Protein AF-A0A5Y2DUZ1-F1 (afdb_monomer)

Secondary structure (DSSP, 8-state):
----------------------EEEEEEEEEEHHHHHHHHHHHTT-EEEE-TT---EEEEEEEEEEHHHHHHHHHHHTTEEEEEETTEEEEEEHHHHHHHHHHHHHHHHHHHHTSPPEEEEEE-SSS-HHHHHHHHGGGS-TT-EEEEETTTTEEEEEE-HHHHHHHHHHHHHH--PPPP-----------GGGG----PPP--

Nearest PDB structures (foldseek):
  6w6m-assembly1_A  TM=7.107E-01  e=5.556E-11  Vibrio cholerae
  4ar0-assembly1_A  TM=8.121E-01  e=7.977E-08  Neisseria meningitidis
  4av2-assembly1_A  TM=4.418E-01  e=3.212E-10  Neisseria meningitidis MC58
  4ec5-assembly2_A  TM=4.400E-01  e=5.646E-10  Pseudomonas aeruginosa PAO1
  5ngi-assembly1_A  TM=4.319E-01  e=1.009E-08  Pseudomonas aeruginosa

Structure (mmCIF, N/CA/C/O backbone):
data_AF-A0A5Y2DUZ1-F1
#
_entry.id   AF-A0A5Y2DUZ1-F1
#
loop_
_atom_site.group_PDB
_atom_site.id
_atom_site.type_symbol
_atom_site.label_atom_id
_atom_site.label_alt_id
_atom_site.label_comp_id
_atom_site.label_asym_id
_atom_site.label_entity_id
_atom_site.label_seq_id
_atom_site.pdbx_PDB_ins_code
_atom_site.Cartn_x
_atom_site.Cartn_y
_atom_site.Cartn_z
_atom_site.occupancy
_atom_site.B_iso_or_equiv
_atom_site.auth_seq_id
_atom_site.auth_comp_id
_atom_site.auth_asym_id
_atom_site.auth_atom_id
_atom_site.pdbx_PDB_model_num
ATOM 1 N N . MET A 1 1 ? -44.999 23.716 -40.784 1.00 40.59 1 MET A N 1
ATOM 2 C CA . MET A 1 1 ? -45.096 22.290 -40.410 1.00 40.59 1 MET A CA 1
ATOM 3 C C . MET A 1 1 ? -44.258 22.044 -39.161 1.00 40.59 1 MET A C 1
ATOM 5 O O . MET A 1 1 ? -43.092 22.391 -39.166 1.00 40.59 1 MET A O 1
ATOM 9 N N . LYS A 1 2 ? -44.900 21.477 -38.128 1.00 43.31 2 LYS A N 1
ATOM 10 C CA . LYS A 1 2 ? -44.357 20.739 -36.966 1.00 43.31 2 LYS A CA 1
ATOM 11 C C . LYS A 1 2 ? -43.451 21.491 -35.967 1.00 43.31 2 LYS A C 1
ATOM 13 O O . LYS A 1 2 ? -42.232 21.481 -36.049 1.00 43.31 2 LYS A O 1
ATOM 18 N N . ARG A 1 3 ? -44.124 22.040 -34.946 1.00 46.12 3 ARG A N 1
ATOM 19 C CA . ARG A 1 3 ? -43.610 22.430 -33.623 1.00 46.12 3 ARG A CA 1
ATOM 20 C C . ARG A 1 3 ? -43.209 21.155 -32.871 1.00 46.12 3 ARG A C 1
ATOM 22 O O . ARG A 1 3 ? -44.055 20.275 -32.738 1.00 46.12 3 ARG A O 1
ATOM 29 N N . TRP A 1 4 ? -41.971 21.047 -32.400 1.00 41.16 4 TRP A N 1
ATOM 30 C CA . TRP A 1 4 ? -41.555 19.981 -31.483 1.00 41.16 4 TRP A CA 1
ATOM 31 C C . TRP A 1 4 ? -41.125 20.620 -30.165 1.00 41.16 4 TRP A C 1
ATOM 33 O O . TRP A 1 4 ? -40.095 21.277 -30.068 1.00 41.16 4 TRP A O 1
ATOM 43 N N . ILE A 1 5 ? -41.999 20.470 -29.176 1.00 46.75 5 ILE A N 1
ATOM 44 C CA . ILE A 1 5 ? -41.770 20.782 -27.771 1.00 46.75 5 ILE A CA 1
ATOM 45 C C . ILE A 1 5 ? -40.989 19.596 -27.201 1.00 46.75 5 ILE A C 1
ATOM 47 O O . ILE A 1 5 ? -41.533 18.500 -27.093 1.00 46.75 5 ILE A O 1
ATOM 51 N N . ALA A 1 6 ? -39.716 19.797 -26.868 1.00 43.59 6 ALA A N 1
ATOM 52 C CA . ALA A 1 6 ? -38.943 18.841 -26.087 1.00 43.59 6 ALA A CA 1
ATOM 53 C C . ALA A 1 6 ? -39.067 19.228 -24.607 1.00 43.59 6 ALA A C 1
ATOM 55 O O . ALA A 1 6 ? -38.355 20.100 -24.115 1.00 43.59 6 ALA A O 1
ATOM 56 N N . ILE A 1 7 ? -40.023 18.608 -23.911 1.00 45.88 7 ILE A N 1
ATOM 57 C CA . ILE A 1 7 ? -40.088 18.627 -22.448 1.00 45.88 7 ILE A CA 1
ATOM 58 C C . ILE A 1 7 ? -38.937 17.750 -21.958 1.00 45.88 7 ILE A C 1
ATOM 60 O O . ILE A 1 7 ? -39.014 16.524 -21.980 1.00 45.88 7 ILE A O 1
ATOM 64 N N . ILE A 1 8 ? -37.848 18.392 -21.547 1.00 47.44 8 ILE A N 1
ATOM 65 C CA . ILE A 1 8 ? -36.812 17.755 -20.740 1.00 47.44 8 ILE A CA 1
ATOM 66 C C . ILE A 1 8 ? -37.388 17.640 -19.326 1.00 47.44 8 ILE A C 1
ATOM 68 O O . ILE A 1 8 ? -37.332 18.559 -18.513 1.00 47.44 8 ILE A O 1
ATOM 72 N N . LEU A 1 9 ? -38.022 16.497 -19.074 1.00 43.19 9 LEU A N 1
ATOM 73 C CA . LEU A 1 9 ? -38.395 16.040 -17.747 1.00 43.19 9 LEU A CA 1
ATOM 74 C C . LEU A 1 9 ? -37.107 15.518 -17.092 1.00 43.19 9 LEU A C 1
ATOM 76 O O . LEU A 1 9 ? -36.772 14.340 -17.212 1.00 43.19 9 LEU A O 1
ATOM 80 N N . ILE A 1 10 ? -36.324 16.404 -16.469 1.00 51.03 10 ILE A N 1
ATOM 81 C CA . ILE A 1 10 ? -35.233 15.961 -15.594 1.00 51.03 10 ILE A CA 1
ATOM 82 C C . ILE A 1 10 ? -35.893 15.313 -14.385 1.00 51.03 10 ILE A C 1
ATOM 84 O O . ILE A 1 10 ? -36.492 15.973 -13.536 1.00 51.03 10 ILE A O 1
ATOM 88 N N . ALA A 1 11 ? -35.825 13.984 -14.389 1.00 46.50 11 ALA A N 1
ATOM 89 C CA . ALA A 1 11 ? -36.220 13.119 -13.304 1.00 46.50 11 ALA A CA 1
ATOM 90 C C . ALA A 1 11 ? -35.530 13.582 -12.020 1.00 46.50 11 ALA A C 1
ATOM 92 O O . ALA A 1 11 ? -34.304 13.563 -11.896 1.00 46.50 11 ALA A O 1
ATOM 93 N N . LEU A 1 12 ? -36.361 14.011 -11.077 1.00 47.47 12 LEU A N 1
ATOM 94 C CA . LEU A 1 12 ? -36.004 14.241 -9.693 1.00 47.47 12 LEU A CA 1
ATOM 95 C C . LEU A 1 12 ? -35.427 12.925 -9.155 1.00 47.47 12 LEU A C 1
ATOM 97 O O . LEU A 1 12 ? -36.154 11.944 -8.987 1.00 47.47 12 LEU A O 1
ATOM 101 N N . MET A 1 13 ? -34.110 12.881 -8.951 1.00 50.12 13 MET A N 1
ATOM 102 C CA . MET A 1 13 ? -33.470 11.781 -8.237 1.00 50.12 13 MET A CA 1
ATOM 103 C C . MET A 1 13 ? -34.165 11.633 -6.877 1.00 50.12 13 MET A C 1
ATOM 105 O O . MET A 1 13 ? -34.322 12.637 -6.176 1.00 50.12 13 MET A O 1
ATOM 109 N N . PRO A 1 14 ? -34.587 10.423 -6.476 1.00 44.59 14 PRO A N 1
ATOM 110 C CA . PRO A 1 14 ? -35.062 10.217 -5.124 1.00 44.59 14 PRO A CA 1
ATOM 111 C C . PRO A 1 14 ? -33.879 10.493 -4.198 1.00 44.59 14 PRO A C 1
ATOM 113 O O . PRO A 1 14 ? -32.847 9.822 -4.270 1.00 44.59 14 PRO A O 1
ATOM 116 N N . ALA A 1 15 ? -34.019 11.532 -3.372 1.00 44.09 15 ALA A N 1
ATOM 117 C CA . ALA A 1 15 ? -33.119 11.795 -2.267 1.00 44.09 15 ALA A CA 1
ATOM 118 C C . ALA A 1 15 ? -32.914 10.479 -1.517 1.00 44.09 15 ALA A C 1
ATOM 120 O O . ALA A 1 15 ? -33.887 9.819 -1.142 1.00 44.09 15 ALA A O 1
ATOM 121 N N . ALA A 1 16 ? -31.647 10.089 -1.373 1.00 42.09 16 ALA A N 1
ATOM 122 C CA . ALA A 1 16 ? -31.236 8.928 -0.613 1.00 42.09 16 ALA A CA 1
ATOM 123 C C . ALA A 1 16 ? -32.061 8.864 0.673 1.00 42.09 16 ALA A C 1
ATOM 125 O O . ALA A 1 16 ? -32.085 9.817 1.454 1.00 42.09 16 ALA A O 1
ATOM 126 N N . GLN A 1 17 ? -32.775 7.754 0.851 1.00 39.88 17 GLN A N 1
ATOM 127 C CA . GLN A 1 17 ? -33.462 7.434 2.086 1.00 39.88 17 GLN A CA 1
ATOM 128 C C . GLN A 1 17 ? -32.409 7.423 3.197 1.00 39.88 17 GLN A C 1
ATOM 130 O O . GLN A 1 17 ? -31.718 6.432 3.424 1.00 39.88 17 GLN A O 1
ATOM 135 N N . ALA A 1 18 ? -32.269 8.555 3.882 1.00 42.19 18 ALA A N 1
ATOM 136 C CA . ALA A 1 18 ? -31.696 8.608 5.206 1.00 42.19 18 ALA A CA 1
ATOM 137 C C . ALA A 1 18 ? -32.662 7.810 6.084 1.00 42.19 18 ALA A C 1
ATOM 139 O O . ALA A 1 18 ? -33.677 8.329 6.552 1.00 42.19 18 ALA A O 1
ATOM 140 N N . GLY A 1 19 ? -32.404 6.503 6.197 1.00 44.56 19 GLY A N 1
ATOM 141 C CA . GLY A 1 19 ? -33.094 5.633 7.138 1.00 44.56 19 GLY A CA 1
ATOM 142 C C . GLY A 1 19 ? -33.127 6.340 8.485 1.00 44.56 19 GLY A C 1
ATOM 143 O O . GLY A 1 19 ? -32.109 6.901 8.888 1.00 44.56 19 GLY A O 1
ATOM 144 N N . LYS A 1 20 ? -34.318 6.402 9.097 1.00 46.97 20 LYS A N 1
ATOM 145 C CA . LYS A 1 20 ? -34.606 7.124 10.344 1.00 46.97 20 LYS A CA 1
ATOM 146 C C . LYS A 1 20 ? -33.402 7.034 11.276 1.00 46.97 20 LYS A C 1
ATOM 148 O O . LYS A 1 20 ? -33.149 5.975 11.840 1.00 46.97 20 LYS A O 1
ATOM 153 N N . ALA A 1 21 ? -32.641 8.120 11.377 1.00 56.97 21 ALA A N 1
ATOM 154 C CA . ALA A 1 21 ? -31.491 8.161 12.255 1.00 56.97 21 ALA A CA 1
ATOM 155 C C . ALA A 1 21 ? -32.038 8.058 13.675 1.00 56.97 21 ALA A C 1
ATOM 157 O O . ALA A 1 21 ? -32.659 9.004 14.162 1.00 56.97 21 ALA A O 1
ATOM 158 N N . ALA A 1 22 ? -31.893 6.887 14.292 1.00 69.94 22 ALA A N 1
ATOM 159 C CA . ALA A 1 22 ? -32.274 6.697 15.674 1.00 69.94 22 ALA A CA 1
ATOM 160 C C . ALA A 1 22 ? -31.519 7.729 16.502 1.00 69.94 22 ALA A C 1
ATOM 162 O O . ALA A 1 22 ? -30.294 7.847 16.411 1.00 69.94 22 ALA A O 1
ATOM 163 N N . LYS A 1 23 ? -32.272 8.557 17.215 1.00 84.06 23 LYS A N 1
ATOM 164 C CA . LYS A 1 23 ? -31.712 9.628 18.021 1.00 84.06 23 LYS A CA 1
ATOM 165 C C . LYS A 1 23 ? -31.510 9.105 19.430 1.00 84.06 23 LYS A C 1
ATOM 167 O O . LYS A 1 23 ? -32.357 8.388 19.957 1.00 84.06 23 LYS A O 1
ATOM 172 N N . VAL A 1 24 ? -30.371 9.446 20.006 1.00 82.94 24 VAL A N 1
ATOM 173 C CA . VAL A 1 24 ? -29.939 9.001 21.321 1.00 82.94 24 VAL A CA 1
ATOM 174 C C . VAL A 1 24 ? -29.851 10.222 22.219 1.00 82.94 24 VAL A C 1
ATOM 176 O O . VAL A 1 24 ? -29.197 11.214 21.883 1.00 82.94 24 VAL A O 1
ATOM 179 N N . THR A 1 25 ? -30.490 10.118 23.376 1.00 85.88 25 THR A N 1
ATOM 180 C CA . THR A 1 25 ? -30.293 11.032 24.498 1.00 85.88 25 THR A CA 1
ATOM 181 C C . THR A 1 25 ? -29.753 10.192 25.644 1.00 85.88 25 THR A C 1
ATOM 183 O O . THR A 1 25 ? -30.421 9.262 26.090 1.00 85.88 25 THR A O 1
ATOM 186 N N . LEU A 1 26 ? -28.523 10.473 26.067 1.00 84.00 26 LEU A N 1
ATOM 187 C CA . LEU A 1 26 ? -27.812 9.687 27.073 1.00 84.00 26 LEU A CA 1
ATOM 188 C C . LEU A 1 26 ? -26.975 10.616 27.947 1.00 84.00 26 LEU A C 1
ATOM 190 O O . LEU A 1 26 ? -26.217 11.437 27.434 1.00 84.00 26 LEU A O 1
ATOM 194 N N . VAL A 1 27 ? -27.102 10.452 29.260 1.00 87.25 27 VAL A N 1
ATOM 195 C CA . VAL A 1 27 ? -26.303 11.160 30.262 1.00 87.25 27 VAL A CA 1
ATOM 196 C C . VAL A 1 27 ? -25.625 10.107 31.118 1.00 87.25 27 VAL A C 1
ATOM 198 O O . VAL A 1 27 ? -26.309 9.290 31.733 1.00 87.25 27 VAL A O 1
ATOM 201 N N . VAL A 1 28 ? -24.296 10.096 31.119 1.00 85.56 28 VAL A N 1
ATOM 202 C CA . VAL A 1 28 ? -23.503 9.249 32.011 1.00 85.56 28 VAL A CA 1
ATOM 203 C C . VAL A 1 28 ? -22.350 10.051 32.594 1.00 85.56 28 VAL A C 1
ATOM 205 O O . VAL A 1 28 ? -21.717 10.833 31.887 1.00 85.56 28 VAL A O 1
ATOM 208 N N . ASP A 1 29 ? -22.066 9.814 33.870 1.00 87.94 29 ASP A N 1
ATOM 209 C CA . ASP A 1 29 ? -20.980 10.446 34.611 1.00 87.94 29 ASP A CA 1
ATOM 210 C C . ASP A 1 29 ? -20.057 9.355 35.166 1.00 87.94 29 ASP A C 1
ATOM 212 O O . ASP A 1 29 ? -20.504 8.492 35.918 1.00 87.94 29 ASP A O 1
ATOM 216 N N . ASP A 1 30 ? -18.782 9.386 34.769 1.00 86.81 30 ASP A N 1
ATOM 217 C CA . ASP A 1 30 ? -17.716 8.472 35.210 1.00 86.81 30 ASP A CA 1
ATOM 218 C C . ASP A 1 30 ? -18.033 6.973 35.025 1.00 86.81 30 ASP A C 1
ATOM 220 O O . ASP A 1 30 ? -17.738 6.123 35.864 1.00 86.81 30 ASP A O 1
ATOM 224 N N . VAL A 1 31 ? -18.647 6.626 33.890 1.00 89.31 31 VAL A N 1
ATOM 225 C CA . VAL A 1 31 ? -19.026 5.241 33.570 1.00 89.31 31 VAL A CA 1
ATOM 226 C C . VAL A 1 31 ? -17.942 4.580 32.711 1.00 89.31 31 VAL A C 1
ATOM 228 O O . VAL A 1 31 ? -17.403 5.228 31.807 1.00 89.31 31 VAL A O 1
ATOM 231 N N . PRO A 1 32 ? -17.615 3.287 32.921 1.00 90.62 32 PRO A N 1
ATOM 232 C CA . PRO A 1 32 ? -16.708 2.560 32.040 1.00 90.62 32 PRO A CA 1
ATOM 233 C C . PRO A 1 32 ? -17.161 2.630 30.580 1.00 90.62 32 PRO A C 1
ATOM 235 O O . PRO A 1 32 ? -18.304 2.300 30.254 1.00 90.62 32 PRO A O 1
ATOM 238 N N . VAL A 1 33 ? -16.248 2.997 29.677 1.00 89.94 33 VAL A N 1
ATOM 239 C CA . VAL A 1 33 ? -16.562 3.166 28.245 1.00 89.94 33 VAL A CA 1
ATOM 240 C C . VAL A 1 33 ? -17.162 1.899 27.625 1.00 89.94 33 VAL A C 1
ATOM 242 O O . VAL A 1 33 ? -18.037 1.975 26.766 1.00 89.94 33 VAL A O 1
ATOM 245 N N . VAL A 1 34 ? -16.752 0.726 28.111 1.00 90.12 34 VAL A N 1
ATOM 246 C CA . VAL A 1 34 ? -17.275 -0.581 27.692 1.00 90.12 34 VAL A CA 1
ATOM 247 C C . VAL A 1 34 ? -18.788 -0.665 27.894 1.00 90.12 34 VAL A C 1
ATOM 249 O O . VAL A 1 34 ? -19.504 -1.091 26.992 1.00 90.12 34 VAL A O 1
ATOM 252 N N . GLN A 1 35 ? -19.278 -0.212 29.048 1.00 89.50 35 GLN A N 1
ATOM 253 C CA . GLN A 1 35 ? -20.695 -0.258 29.390 1.00 89.50 35 GLN A CA 1
ATOM 254 C C . GLN A 1 35 ? -21.498 0.737 28.549 1.00 89.50 35 GLN A C 1
ATOM 256 O O . GLN A 1 35 ? -22.560 0.396 28.042 1.00 89.50 35 GLN A O 1
ATOM 261 N N . VAL A 1 36 ? -20.961 1.939 28.320 1.00 89.00 36 VAL A N 1
ATOM 262 C CA . VAL A 1 36 ? -21.579 2.931 27.424 1.00 89.00 36 VAL A CA 1
ATOM 263 C C . VAL A 1 36 ? -21.745 2.364 26.012 1.00 89.00 36 VAL A C 1
ATOM 265 O O . VAL A 1 36 ? -22.816 2.478 25.415 1.00 89.00 36 VAL A O 1
ATOM 268 N N . LEU A 1 37 ? -20.699 1.730 25.476 1.00 89.12 37 LEU A N 1
ATOM 269 C CA . LEU A 1 37 ? -20.726 1.136 24.140 1.00 89.12 37 LEU A CA 1
ATOM 270 C C . LEU A 1 37 ? -21.715 -0.034 24.049 1.00 89.12 37 LEU A C 1
ATOM 272 O O . LEU A 1 37 ? -22.415 -0.146 23.045 1.00 89.12 37 LEU A O 1
ATOM 276 N N . GLN A 1 38 ? -21.807 -0.864 25.091 1.00 88.25 38 GLN A N 1
ATOM 277 C CA . GLN A 1 38 ? -22.799 -1.941 25.182 1.00 88.25 38 GLN A CA 1
ATOM 278 C C . GLN A 1 38 ? -24.227 -1.389 25.154 1.00 88.25 38 GLN A C 1
ATOM 280 O O . GLN A 1 38 ? -25.011 -1.814 24.311 1.00 88.25 38 GLN A O 1
ATOM 285 N N . THR A 1 39 ? -24.536 -0.377 25.971 1.00 88.88 39 THR A N 1
ATOM 286 C CA . THR A 1 39 ? -25.859 0.272 25.980 1.00 88.88 39 THR A CA 1
ATOM 287 C C . THR A 1 39 ? -26.218 0.849 24.608 1.00 88.88 39 THR A C 1
ATOM 289 O O . THR A 1 39 ? -27.344 0.698 24.134 1.00 88.88 39 THR A O 1
ATOM 292 N N . LEU A 1 40 ? -25.256 1.483 23.926 1.00 87.06 40 LEU A N 1
ATOM 293 C CA . LEU A 1 40 ? -25.463 1.997 22.570 1.00 87.06 40 LEU A CA 1
ATOM 294 C C . LEU A 1 40 ? -25.700 0.871 21.554 1.00 87.06 40 LEU A C 1
ATOM 296 O O . LEU A 1 40 ? -26.537 1.025 20.665 1.00 87.06 40 LEU A O 1
ATOM 300 N N . ALA A 1 41 ? -24.988 -0.250 21.661 1.00 89.12 41 ALA A N 1
ATOM 301 C CA . ALA A 1 41 ? -25.164 -1.395 20.772 1.00 89.12 41 ALA A CA 1
ATOM 302 C C . ALA A 1 41 ? -26.510 -2.105 20.990 1.00 89.12 41 ALA A C 1
ATOM 304 O O . ALA A 1 41 ? -27.164 -2.485 20.017 1.00 89.12 41 ALA A O 1
ATOM 305 N N . GLU A 1 42 ? -26.955 -2.225 22.244 1.00 87.62 42 GLU A N 1
ATOM 306 C CA . GLU A 1 42 ? -28.253 -2.799 22.610 1.00 87.62 42 GLU A CA 1
ATOM 307 C C . GLU A 1 42 ? -29.421 -1.990 22.040 1.00 87.62 42 GLU A C 1
ATOM 309 O O . GLU A 1 42 ? -30.379 -2.577 21.532 1.00 87.62 42 GLU A O 1
ATOM 314 N N . GLN A 1 43 ? -29.318 -0.656 22.049 1.00 86.25 43 GLN A N 1
ATOM 315 C CA . GLN A 1 43 ? -30.370 0.223 21.535 1.00 86.25 43 GLN A CA 1
ATOM 316 C C . GLN A 1 43 ? -30.691 -0.044 20.052 1.00 86.25 43 GLN A C 1
ATOM 318 O O . GLN A 1 43 ? -31.860 -0.087 19.673 1.00 86.25 43 GLN A O 1
ATOM 323 N N . GLU A 1 44 ? -29.666 -0.279 19.226 1.00 84.81 44 GLU A N 1
ATOM 324 C CA . GLU A 1 44 ? -29.810 -0.556 17.787 1.00 84.81 44 GLU A CA 1
ATOM 325 C C . GLU A 1 44 ? -29.723 -2.053 17.436 1.00 84.81 44 GLU A C 1
ATOM 327 O O . GLU A 1 44 ? -29.663 -2.408 16.258 1.00 84.81 4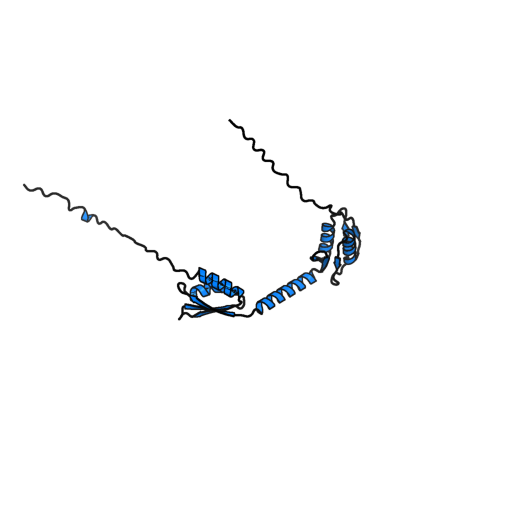4 GLU A O 1
ATOM 332 N N . ARG A 1 45 ? -29.710 -2.945 18.441 1.00 85.88 45 ARG A N 1
ATOM 333 C CA . ARG A 1 45 ? -29.539 -4.405 18.283 1.00 85.88 45 ARG A CA 1
ATOM 334 C C . ARG A 1 45 ? -28.346 -4.793 17.399 1.00 85.88 45 ARG A C 1
ATOM 336 O O . ARG A 1 45 ? -28.449 -5.696 16.566 1.00 85.88 45 ARG A O 1
ATOM 343 N N . GLN A 1 46 ? -27.214 -4.118 17.569 1.00 86.62 46 GLN A N 1
ATOM 344 C CA . GLN A 1 46 ? -25.986 -4.448 16.848 1.00 86.62 46 GLN A CA 1
ATOM 345 C C . GLN A 1 46 ? -25.090 -5.375 17.665 1.00 86.62 46 GLN A C 1
ATOM 347 O O . GLN A 1 46 ? -24.991 -5.249 18.883 1.00 86.62 46 GLN A O 1
ATOM 352 N N . ASN A 1 47 ? -24.400 -6.295 16.986 1.00 88.81 47 ASN A N 1
ATOM 353 C CA . ASN A 1 47 ? -23.412 -7.141 17.646 1.00 88.81 47 ASN A CA 1
ATOM 354 C C . ASN A 1 47 ? -22.143 -6.325 17.884 1.00 88.81 47 ASN A C 1
ATOM 356 O O . ASN A 1 47 ? -21.543 -5.825 16.932 1.00 88.81 47 ASN A O 1
ATOM 360 N N . LEU A 1 48 ? -21.727 -6.220 19.143 1.00 90.38 48 LEU A N 1
ATOM 361 C CA . LEU A 1 48 ? -20.534 -5.492 19.553 1.00 90.38 48 LEU A CA 1
ATOM 362 C C . LEU A 1 48 ? -19.573 -6.435 20.275 1.00 90.38 48 LEU A C 1
ATOM 364 O O . LEU A 1 48 ? -19.948 -7.101 21.238 1.00 90.38 48 LEU A O 1
ATOM 368 N N . VAL A 1 49 ? -18.320 -6.448 19.840 1.00 90.19 49 VAL A N 1
ATOM 369 C CA . VAL A 1 49 ? -17.217 -7.140 20.501 1.00 90.19 49 VAL A CA 1
ATOM 370 C C . VAL A 1 49 ? -16.240 -6.086 20.998 1.00 90.19 49 VAL A C 1
ATOM 372 O O . VAL A 1 49 ? -15.591 -5.392 20.214 1.00 90.19 49 VAL A O 1
ATOM 375 N N . VAL A 1 50 ? -16.140 -5.962 22.318 1.00 89.00 50 VAL A N 1
ATOM 376 C CA . VAL A 1 50 ? -15.178 -5.068 22.963 1.00 89.00 50 VAL A CA 1
ATOM 377 C C . VAL A 1 50 ? -13.942 -5.875 23.334 1.00 89.00 50 VAL A C 1
ATOM 379 O O . VAL A 1 50 ? -14.042 -6.899 24.008 1.00 89.00 50 VAL A O 1
ATOM 382 N N . SER A 1 51 ? -12.778 -5.428 22.870 1.00 85.88 51 SER A N 1
ATOM 383 C CA . SER A 1 51 ? -11.510 -6.083 23.195 1.00 85.88 51 SER A CA 1
ATOM 384 C C . SER A 1 51 ? -11.075 -5.768 24.629 1.00 85.88 51 SER A C 1
ATOM 386 O O . SER A 1 51 ? -11.354 -4.671 25.115 1.00 85.88 51 SER A O 1
ATOM 388 N N . PRO A 1 52 ? -10.347 -6.678 25.304 1.00 83.94 52 PRO A N 1
ATOM 389 C CA . PRO A 1 52 ? -9.900 -6.473 26.687 1.00 83.94 52 PRO A CA 1
ATOM 390 C C . PRO A 1 52 ? -8.935 -5.286 26.846 1.00 83.94 52 PRO A C 1
ATOM 392 O O . PRO A 1 52 ? -8.770 -4.773 27.947 1.00 83.94 52 PRO A O 1
ATOM 395 N N . ASP A 1 53 ? -8.331 -4.820 25.748 1.00 82.06 53 ASP A N 1
ATOM 396 C CA . ASP A 1 53 ? -7.439 -3.655 25.711 1.00 82.06 53 ASP A CA 1
ATOM 397 C C . ASP A 1 53 ? -8.172 -2.309 25.875 1.00 82.06 53 ASP A C 1
ATOM 399 O O . ASP A 1 53 ? -7.534 -1.257 25.939 1.00 82.06 53 ASP A O 1
ATOM 403 N N . VAL A 1 54 ? -9.508 -2.316 25.874 1.00 84.50 54 VAL A N 1
ATOM 404 C CA . VAL A 1 54 ? -10.341 -1.119 26.013 1.00 84.50 54 VAL A CA 1
ATOM 405 C C . VAL A 1 54 ? -10.588 -0.852 27.497 1.00 84.50 54 VAL A C 1
ATOM 407 O O . VAL A 1 54 ? -11.433 -1.488 28.124 1.00 84.50 54 VAL A O 1
ATOM 410 N N . SER A 1 55 ? -9.860 0.113 28.057 1.00 78.94 55 SER A N 1
ATOM 411 C CA . SER A 1 55 ? -10.013 0.563 29.442 1.00 78.94 55 SER A CA 1
ATOM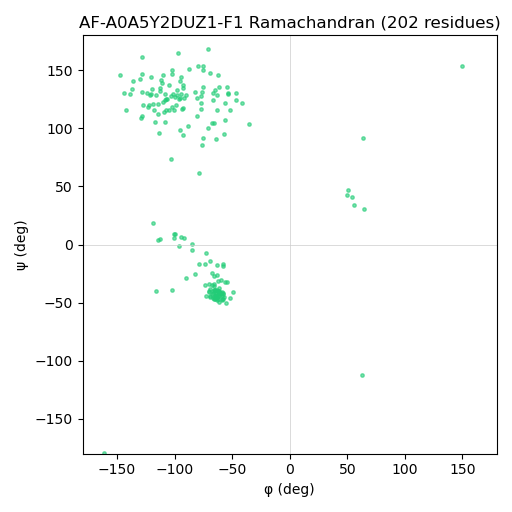 412 C C . SER A 1 55 ? -10.134 2.087 29.518 1.00 78.94 55 SER A C 1
ATOM 414 O O . SER A 1 55 ? -9.515 2.816 28.746 1.00 78.94 55 SER A O 1
ATOM 416 N N . GLY A 1 56 ? -10.980 2.570 30.431 1.00 83.19 56 GLY A N 1
ATOM 417 C CA . GLY A 1 56 ? -11.224 3.997 30.644 1.00 83.19 56 GLY A CA 1
ATOM 418 C C . GLY A 1 56 ? -12.640 4.282 31.138 1.00 83.19 56 GLY A C 1
ATOM 419 O O . GLY A 1 56 ? -13.568 3.511 30.873 1.00 83.19 56 GLY A O 1
ATOM 420 N N . THR A 1 57 ? -12.799 5.394 31.850 1.00 89.50 57 THR A N 1
ATOM 421 C CA . THR A 1 57 ? -14.105 5.960 32.194 1.00 89.50 57 THR A CA 1
ATOM 422 C C . THR A 1 57 ? -14.406 7.144 31.282 1.00 89.50 57 THR A C 1
ATOM 424 O O . THR A 1 57 ? -13.500 7.797 30.759 1.00 89.50 57 THR A O 1
ATOM 427 N N . LEU A 1 58 ? -15.689 7.376 31.019 1.00 85.62 58 LEU A N 1
ATOM 428 C CA . LEU A 1 58 ? -16.153 8.458 30.167 1.00 85.62 58 LEU A CA 1
ATOM 429 C C . LEU A 1 58 ? -17.388 9.104 30.793 1.00 85.62 58 LEU A C 1
ATOM 431 O O . LEU A 1 58 ? -18.361 8.422 31.115 1.00 85.62 58 LEU A O 1
ATOM 435 N N . SER A 1 59 ? -17.352 10.430 30.897 1.00 86.81 59 SER A N 1
ATOM 436 C CA . SER A 1 59 ? -18.522 11.253 31.199 1.00 86.81 59 SER A CA 1
ATOM 437 C C . SER A 1 59 ? -19.000 11.915 29.914 1.00 86.81 59 SER A C 1
ATOM 439 O O . SER A 1 59 ? -18.209 12.532 29.197 1.00 86.81 59 SER A O 1
ATOM 441 N N . LEU A 1 60 ? -20.282 11.775 29.595 1.00 85.69 60 LEU A N 1
ATOM 442 C CA . LEU A 1 60 ? -20.873 12.333 28.383 1.00 85.69 60 LEU A CA 1
ATOM 443 C C . LEU A 1 60 ? -22.330 12.728 28.610 1.00 85.69 60 LEU A C 1
ATOM 445 O O . LEU A 1 60 ? -23.092 12.062 29.307 1.00 85.69 60 LEU A O 1
ATOM 449 N N . HIS A 1 61 ? -22.725 13.798 27.933 1.00 89.44 61 HIS A N 1
ATOM 450 C CA . HIS A 1 61 ? -24.102 14.247 27.859 1.00 89.44 61 HIS A CA 1
ATOM 451 C C . HIS A 1 61 ? -24.452 14.444 26.385 1.00 89.44 61 HIS A C 1
ATOM 453 O O . HIS A 1 61 ? -23.940 15.343 25.720 1.00 89.44 61 HIS A O 1
ATOM 459 N N . LEU A 1 62 ? -25.318 13.579 25.867 1.00 86.62 62 LEU A N 1
ATOM 460 C CA . LEU A 1 62 ? -25.842 13.623 24.509 1.00 86.62 62 LEU A CA 1
ATOM 461 C C . LEU A 1 62 ? -27.333 13.951 24.562 1.00 86.62 62 LEU A C 1
ATOM 463 O O . LEU A 1 62 ? -28.076 13.324 25.313 1.00 86.62 62 LEU A O 1
ATOM 467 N N . THR A 1 63 ? -27.768 14.911 23.748 1.00 90.31 63 THR A N 1
ATOM 468 C CA . THR A 1 63 ? -29.179 15.293 23.595 1.00 90.31 63 THR A CA 1
ATOM 469 C C . THR A 1 63 ? -29.547 15.265 22.117 1.00 90.31 63 THR A C 1
ATOM 471 O O . THR A 1 63 ? -28.956 16.004 21.334 1.00 90.31 63 THR A O 1
ATOM 474 N N . ASP A 1 64 ? -30.520 14.431 21.740 1.00 87.31 64 ASP A N 1
ATOM 475 C CA . ASP A 1 64 ? -31.058 14.342 20.370 1.00 87.31 64 ASP A CA 1
ATOM 476 C C . ASP A 1 64 ? -29.995 14.060 19.279 1.00 87.31 64 ASP A C 1
ATOM 478 O O . ASP A 1 64 ? -30.096 14.535 18.147 1.00 87.31 64 ASP A O 1
ATOM 482 N N . VAL A 1 65 ? -28.957 13.276 19.599 1.00 88.25 65 VAL A N 1
ATOM 483 C CA . VAL A 1 65 ? -27.830 13.016 18.684 1.00 88.25 65 VAL A CA 1
ATOM 484 C C . VAL A 1 65 ? -28.082 11.745 17.861 1.00 88.25 65 VAL A C 1
ATOM 486 O O . VAL A 1 65 ? -28.466 10.727 18.435 1.00 88.25 65 VAL A O 1
ATOM 489 N N . PRO A 1 66 ? -27.841 11.730 16.535 1.00 91.06 66 PRO A N 1
ATOM 490 C CA . PRO A 1 66 ? -27.918 10.506 15.735 1.00 91.06 66 PRO A CA 1
ATOM 491 C C . PRO A 1 66 ? -27.023 9.393 16.295 1.00 91.06 66 PRO A C 1
ATOM 493 O O . PRO A 1 66 ? -25.851 9.634 16.571 1.00 91.06 66 PRO A O 1
ATOM 496 N N . TRP A 1 67 ? -27.519 8.157 16.383 1.00 88.88 67 TRP A N 1
ATOM 497 C CA . TRP A 1 67 ? -26.802 7.026 16.989 1.00 88.88 67 TRP A CA 1
ATOM 498 C C . TRP A 1 67 ? -25.392 6.825 16.428 1.00 88.88 67 TRP A C 1
ATOM 500 O O . TRP A 1 67 ? -24.425 6.706 17.178 1.00 88.88 67 TRP A O 1
ATOM 510 N N . LYS A 1 68 ? -25.245 6.868 15.099 1.00 88.19 68 LYS A N 1
ATOM 511 C CA . LYS A 1 68 ? -23.940 6.706 14.442 1.00 88.19 68 LYS A CA 1
ATOM 512 C C . LYS A 1 68 ? -22.955 7.804 14.856 1.00 88.19 68 LYS A C 1
ATOM 514 O O . LYS A 1 68 ? -21.772 7.529 15.030 1.00 88.19 68 LYS A O 1
ATOM 519 N N . GLN A 1 69 ? -23.448 9.031 15.023 1.00 89.19 69 GLN A N 1
ATOM 520 C CA . GLN A 1 69 ? -22.648 10.164 15.476 1.00 89.19 69 GLN A CA 1
ATOM 521 C C . GLN A 1 69 ? -22.312 10.031 16.964 1.00 89.19 69 GLN A C 1
ATOM 523 O O . GLN A 1 69 ? -21.155 10.201 17.324 1.00 89.19 69 GLN A O 1
ATOM 528 N N . ALA A 1 70 ? -23.278 9.653 17.804 1.00 88.19 70 ALA A N 1
ATOM 529 C CA . ALA A 1 70 ? -23.067 9.386 19.225 1.00 88.19 70 ALA A CA 1
ATOM 530 C C . ALA A 1 70 ? -21.976 8.326 19.446 1.00 88.19 70 ALA A C 1
ATOM 532 O O . ALA A 1 70 ? -21.017 8.569 20.177 1.00 88.19 70 ALA A O 1
ATOM 533 N N . LEU A 1 71 ? -22.072 7.189 18.749 1.00 88.62 71 LEU A N 1
ATOM 534 C CA . LEU A 1 71 ? -21.080 6.118 18.807 1.00 88.62 71 LEU A CA 1
ATOM 535 C C . LEU A 1 71 ? -19.690 6.615 18.385 1.00 88.62 71 LEU A C 1
ATOM 537 O O . LEU A 1 71 ? -18.707 6.361 19.077 1.00 88.62 71 LEU A O 1
ATOM 541 N N . GLN A 1 72 ? -19.603 7.353 17.275 1.00 88.62 72 GLN A N 1
ATOM 542 C CA . GLN A 1 72 ? -18.340 7.931 16.811 1.00 88.62 72 GLN A CA 1
ATOM 543 C C . GLN A 1 72 ? -17.751 8.922 17.818 1.00 88.62 72 GLN A C 1
ATOM 545 O O . GLN A 1 72 ? -16.546 8.895 18.049 1.00 88.62 72 GLN A O 1
ATOM 550 N N . THR A 1 73 ? -18.570 9.768 18.443 1.00 87.69 73 THR A N 1
ATOM 551 C CA . THR A 1 73 ? -18.114 10.707 19.474 1.00 87.69 73 THR A CA 1
ATOM 552 C C . THR A 1 73 ? -17.536 9.964 20.675 1.00 87.69 73 THR A C 1
ATOM 554 O O . THR A 1 73 ? -16.426 10.280 21.085 1.00 87.69 73 THR A O 1
ATOM 557 N N . VAL A 1 74 ? -18.226 8.937 21.182 1.00 88.62 74 VAL A N 1
ATOM 558 C CA . VAL A 1 74 ? -17.744 8.115 22.309 1.00 88.62 74 VAL A CA 1
ATOM 559 C C . VAL A 1 74 ? -16.404 7.459 21.982 1.00 88.62 74 VAL A C 1
ATOM 561 O O . VAL A 1 74 ? -15.460 7.537 22.767 1.00 88.62 74 VAL A O 1
ATOM 564 N N . VAL A 1 75 ? -16.301 6.852 20.801 1.00 90.00 75 VAL A N 1
ATOM 565 C CA . VAL A 1 75 ? -15.083 6.177 20.345 1.00 90.00 75 VAL A CA 1
ATOM 566 C C . VAL A 1 75 ? -13.923 7.154 20.170 1.00 90.00 75 VAL A C 1
ATOM 568 O O . VAL A 1 75 ? -12.830 6.884 20.662 1.00 90.00 75 VAL A O 1
ATOM 571 N N . ASN A 1 76 ? -14.159 8.316 19.559 1.00 88.38 76 ASN A N 1
ATOM 572 C CA . ASN A 1 76 ? -13.128 9.335 19.368 1.00 88.38 76 ASN A CA 1
ATOM 573 C C . ASN A 1 76 ? -12.658 9.938 20.701 1.00 88.38 76 ASN A C 1
ATOM 575 O O . ASN A 1 76 ? -11.458 10.120 20.894 1.00 88.38 76 ASN A O 1
ATOM 579 N N . SER A 1 77 ? -13.579 10.219 21.629 1.00 86.81 77 SER A N 1
ATOM 580 C CA . SER A 1 77 ? -13.253 10.767 22.952 1.00 86.81 77 SER A CA 1
ATOM 581 C C . SER A 1 77 ? -12.454 9.788 23.813 1.00 86.81 77 SER A C 1
ATOM 583 O O . SER A 1 77 ? -11.555 10.211 24.532 1.00 86.81 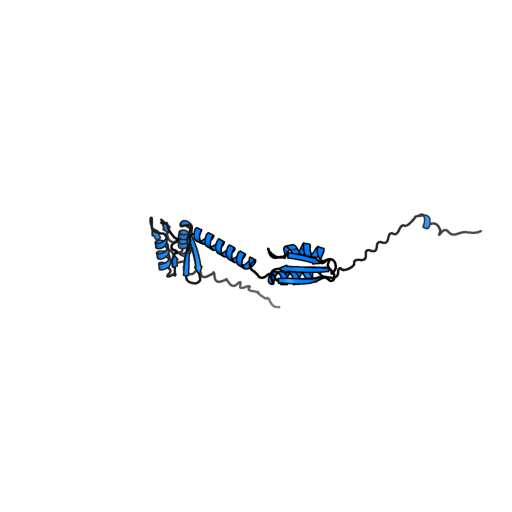77 SER A O 1
ATOM 585 N N . ALA A 1 78 ? -12.741 8.488 23.712 1.00 86.00 78 ALA A N 1
ATOM 586 C CA . ALA A 1 78 ? -12.016 7.444 24.434 1.00 86.00 78 ALA A CA 1
ATOM 587 C C . ALA A 1 78 ? -10.731 6.968 23.719 1.00 86.00 78 ALA A C 1
ATOM 589 O O . ALA A 1 78 ? -10.054 6.069 24.215 1.00 86.00 78 ALA A O 1
ATOM 590 N N . GLY A 1 79 ? -10.381 7.532 22.554 1.00 86.06 79 GLY A N 1
ATOM 591 C CA . GLY A 1 79 ? -9.202 7.111 21.782 1.00 86.06 79 GLY A CA 1
ATOM 592 C C . GLY A 1 79 ? -9.298 5.675 21.249 1.00 86.06 79 GLY A C 1
ATOM 593 O O . GLY A 1 79 ? -8.289 4.970 21.127 1.00 86.06 79 GLY A O 1
ATOM 594 N N . LEU A 1 80 ? -10.519 5.226 20.970 1.00 90.50 80 LEU A N 1
ATOM 595 C CA . LEU A 1 80 ? -10.831 3.900 20.456 1.00 90.50 80 LEU A CA 1
ATOM 596 C C . LEU A 1 80 ? -11.002 3.944 18.937 1.00 90.50 80 LEU A C 1
ATOM 598 O O . LEU A 1 80 ? -11.166 4.999 18.330 1.00 90.50 80 LEU A O 1
ATOM 602 N N . VAL A 1 81 ? -10.980 2.773 18.314 1.00 89.88 81 VAL A N 1
ATOM 603 C CA . VAL A 1 81 ? -11.218 2.592 16.884 1.00 89.88 81 VAL A CA 1
ATOM 604 C C . VAL A 1 81 ? -12.285 1.523 16.702 1.00 89.88 81 VAL A C 1
ATOM 606 O O . VAL A 1 81 ? -12.204 0.437 17.279 1.00 89.88 81 VAL A O 1
ATOM 609 N N . LEU A 1 82 ? -13.281 1.843 15.878 1.00 88.50 82 LEU A N 1
ATOM 610 C CA . LEU A 1 82 ? -14.315 0.910 15.441 1.00 88.50 82 LEU A CA 1
ATOM 611 C C . LEU A 1 82 ? -13.860 0.225 14.157 1.00 88.50 82 LEU A C 1
ATOM 613 O O . LEU A 1 82 ? -13.524 0.895 13.178 1.00 88.50 82 LEU A O 1
ATOM 617 N N . ARG A 1 83 ? -13.915 -1.104 14.132 1.00 88.06 83 ARG A N 1
ATOM 618 C CA . ARG A 1 83 ? -13.771 -1.906 12.919 1.00 88.06 83 ARG A CA 1
ATOM 619 C C . ARG A 1 83 ? -15.048 -2.702 12.704 1.00 88.06 83 ARG A C 1
ATOM 621 O O . ARG A 1 83 ? -15.443 -3.493 13.550 1.00 88.06 83 ARG A O 1
ATOM 628 N N . GLN A 1 84 ? -15.696 -2.486 11.568 1.00 87.56 84 GLN A N 1
ATOM 629 C CA . GLN A 1 84 ? -16.873 -3.255 11.190 1.00 87.56 84 GLN A CA 1
ATOM 630 C C . GLN A 1 84 ? -16.444 -4.439 10.323 1.00 87.56 84 GLN A C 1
ATOM 632 O O . GLN A 1 84 ? -15.936 -4.243 9.220 1.00 87.56 84 GLN A O 1
ATOM 637 N N . GLU A 1 85 ? -16.674 -5.656 10.809 1.00 86.25 85 GLU A N 1
ATOM 638 C CA . GLU A 1 85 ? -16.497 -6.890 10.041 1.00 86.25 85 GLU A CA 1
ATOM 639 C C . GLU A 1 85 ? -17.872 -7.536 9.839 1.00 86.25 85 GLU A C 1
ATOM 641 O O . GLU A 1 85 ? -18.433 -8.200 10.711 1.00 86.25 85 GLU A O 1
ATOM 646 N N . GLY A 1 86 ? -18.475 -7.263 8.677 1.00 85.25 86 GLY A N 1
ATOM 647 C CA . GLY A 1 86 ? -19.829 -7.712 8.354 1.00 85.25 86 GLY A CA 1
ATOM 648 C C . GLY A 1 86 ? -20.883 -7.126 9.303 1.00 85.25 86 GLY A C 1
ATOM 649 O O . GLY A 1 86 ? -21.155 -5.923 9.266 1.00 85.25 86 GLY A O 1
ATOM 650 N N . ASN A 1 87 ? -21.485 -7.993 10.127 1.00 86.75 87 ASN A N 1
ATOM 651 C CA . ASN A 1 87 ? -22.553 -7.663 11.084 1.00 86.75 87 ASN A CA 1
ATOM 652 C C . ASN A 1 87 ? -22.056 -7.511 12.538 1.00 86.75 87 ASN A C 1
ATOM 654 O O . ASN A 1 87 ? -22.868 -7.476 13.463 1.00 86.75 87 ASN A O 1
ATOM 658 N N . ILE A 1 88 ? -20.738 -7.498 12.756 1.00 89.69 88 ILE A N 1
ATOM 659 C CA . ILE A 1 88 ? -20.129 -7.372 14.083 1.00 89.69 88 ILE A CA 1
ATOM 660 C C . ILE A 1 88 ? -19.242 -6.127 14.108 1.00 89.69 88 ILE A C 1
ATOM 662 O O . ILE A 1 88 ? -18.403 -5.908 13.229 1.00 89.69 88 ILE A O 1
ATOM 666 N N . LEU A 1 89 ? -19.449 -5.292 15.123 1.00 89.62 89 LEU A N 1
ATOM 667 C CA . LEU A 1 89 ? -18.617 -4.141 15.433 1.00 89.62 89 LEU A CA 1
ATOM 668 C C . LEU A 1 89 ? -17.542 -4.552 16.431 1.00 89.62 89 LEU A C 1
ATOM 670 O O . LEU A 1 89 ? -17.842 -4.918 17.562 1.00 89.62 89 LEU A O 1
ATOM 674 N N . HIS A 1 90 ? -16.286 -4.448 16.028 1.00 90.25 90 HIS A N 1
ATOM 675 C CA . HIS A 1 90 ? -15.140 -4.660 16.894 1.00 90.25 90 HIS A CA 1
ATOM 676 C C . HIS A 1 90 ? -14.612 -3.320 17.396 1.00 90.25 90 HIS A C 1
ATOM 678 O O . HIS A 1 90 ? -14.354 -2.408 16.606 1.00 90.25 90 HIS A O 1
ATOM 684 N N . VAL A 1 91 ? -14.439 -3.202 18.710 1.00 91.00 91 VAL A N 1
ATOM 685 C CA . VAL A 1 91 ? -13.846 -2.022 19.345 1.00 91.00 91 VAL A CA 1
ATOM 686 C C . VAL A 1 91 ? -12.456 -2.373 19.844 1.00 91.00 91 VAL A C 1
ATOM 688 O O . VAL A 1 91 ? -12.280 -3.307 20.632 1.00 91.00 91 VAL A O 1
ATOM 691 N N . HIS A 1 92 ? -11.478 -1.594 19.396 1.00 90.12 92 HIS A N 1
ATOM 692 C CA . HIS A 1 92 ? -10.082 -1.720 19.795 1.00 90.12 92 HIS A CA 1
ATOM 693 C C . HIS A 1 92 ? -9.530 -0.373 20.256 1.00 90.12 92 HIS A C 1
ATOM 695 O O . HIS A 1 92 ? -10.066 0.681 19.919 1.00 90.12 92 HIS A O 1
ATOM 701 N N . SER A 1 93 ? -8.428 -0.395 21.001 1.00 90.19 93 SER A N 1
ATOM 702 C CA . SER A 1 93 ? -7.679 0.821 21.312 1.00 90.19 93 SER A CA 1
ATOM 703 C C . SER A 1 93 ? -6.862 1.289 20.102 1.00 90.19 93 SER A C 1
ATOM 705 O O . SER A 1 93 ? -6.437 0.493 19.256 1.00 90.19 93 SER A O 1
ATOM 707 N N . GLN A 1 94 ? -6.575 2.591 20.023 1.00 86.62 94 GLN A N 1
ATOM 708 C CA . GLN A 1 94 ? -5.709 3.131 18.970 1.00 86.62 94 GLN A CA 1
ATOM 709 C C . GLN A 1 94 ? -4.294 2.520 18.992 1.00 86.62 94 GLN A C 1
ATOM 711 O O . GLN A 1 94 ? -3.656 2.406 17.941 1.00 86.62 94 GLN A O 1
ATOM 716 N N . ALA A 1 95 ? -3.804 2.124 20.172 1.00 87.00 95 ALA A N 1
ATOM 717 C CA . ALA A 1 95 ? -2.512 1.462 20.336 1.00 87.00 95 ALA A CA 1
ATOM 718 C C . ALA A 1 95 ? -2.505 0.076 19.679 1.00 87.00 95 ALA A C 1
ATOM 720 O O . ALA A 1 95 ? -1.604 -0.223 18.893 1.00 87.00 95 ALA A O 1
ATOM 721 N N . TRP A 1 96 ? -3.551 -0.721 19.921 1.00 87.62 96 TRP A N 1
ATOM 722 C CA . TRP A 1 96 ? -3.717 -2.030 19.290 1.00 87.62 96 TRP A CA 1
ATOM 723 C C . TRP A 1 96 ? -3.757 -1.915 17.764 1.00 87.62 96 TRP A C 1
ATOM 725 O O . TRP A 1 96 ? -3.058 -2.651 17.072 1.00 87.62 96 TRP A O 1
ATOM 735 N N . GLN A 1 97 ? -4.500 -0.938 17.230 1.00 85.81 97 GLN A N 1
ATOM 736 C CA . GLN A 1 97 ? -4.604 -0.737 15.782 1.00 85.81 97 GLN A CA 1
ATOM 737 C C . GLN A 1 97 ? -3.238 -0.455 15.138 1.00 85.81 97 GLN A C 1
ATOM 739 O O . GLN A 1 97 ? -2.959 -1.002 14.073 1.00 85.81 97 GLN A O 1
ATOM 744 N N . LYS A 1 98 ? -2.392 0.370 15.774 1.00 87.56 98 LYS A N 1
ATOM 745 C CA . LYS A 1 98 ? -1.048 0.698 15.267 1.00 87.56 98 LYS A CA 1
ATOM 746 C C . LYS A 1 98 ? -0.116 -0.511 15.281 1.00 87.56 98 LYS A C 1
ATOM 748 O O . LYS A 1 98 ? 0.573 -0.763 14.295 1.00 87.56 98 LYS A O 1
ATOM 753 N N . GLU A 1 99 ? -0.107 -1.258 16.381 1.00 88.62 99 GLU A N 1
ATOM 754 C CA . GLU A 1 99 ? 0.712 -2.465 16.518 1.00 88.62 99 GLU A CA 1
ATOM 755 C C . GLU A 1 99 ? 0.277 -3.535 15.509 1.00 88.62 99 GLU A C 1
ATOM 757 O O . GLU A 1 99 ? 1.103 -4.112 14.803 1.00 88.62 99 GLU A O 1
ATOM 762 N N . HIS A 1 100 ? -1.032 -3.764 15.385 1.00 86.69 100 HIS A N 1
ATOM 763 C CA . HIS A 1 100 ? -1.575 -4.751 14.461 1.00 86.69 100 HIS A CA 1
ATOM 764 C C . HIS A 1 100 ? -1.290 -4.384 13.002 1.00 86.69 100 HIS A C 1
ATOM 766 O O . HIS A 1 100 ? -0.885 -5.252 12.230 1.00 86.69 100 HIS A O 1
ATOM 772 N N . SER A 1 101 ? -1.442 -3.112 12.611 1.00 87.25 101 SER A N 1
ATOM 773 C CA . SER A 1 101 ? -1.079 -2.679 11.256 1.00 87.25 101 SER A CA 1
ATOM 774 C C . SER A 1 101 ? 0.417 -2.842 10.996 1.00 87.25 101 SER A C 1
ATOM 776 O O . SER A 1 101 ? 0.793 -3.403 9.973 1.00 87.25 101 SER A O 1
ATOM 778 N N . ALA A 1 102 ? 1.272 -2.446 11.946 1.00 87.94 102 ALA A N 1
ATOM 779 C CA . ALA A 1 102 ? 2.720 -2.571 11.797 1.00 87.94 102 ALA A CA 1
ATOM 780 C C . ALA A 1 102 ? 3.159 -4.037 11.649 1.00 87.94 102 ALA A C 1
ATOM 782 O O . ALA A 1 102 ? 3.998 -4.347 10.804 1.00 87.94 102 ALA A O 1
ATOM 783 N N . ARG A 1 103 ? 2.559 -4.953 12.421 1.00 88.38 103 ARG A N 1
ATOM 784 C CA . ARG A 1 103 ? 2.802 -6.397 12.290 1.00 88.38 103 ARG A CA 1
ATOM 785 C C . ARG A 1 103 ? 2.356 -6.931 10.940 1.00 88.38 103 ARG A C 1
ATOM 787 O O . ARG A 1 103 ? 3.134 -7.615 10.285 1.00 88.38 103 ARG A O 1
ATOM 794 N N . GLN A 1 104 ? 1.145 -6.593 10.504 1.00 86.81 104 GLN A N 1
ATOM 795 C CA . GLN A 1 104 ? 0.632 -7.031 9.206 1.00 86.81 104 GLN A CA 1
ATOM 796 C C . GLN A 1 104 ? 1.489 -6.519 8.048 1.00 86.81 104 GLN A C 1
ATOM 798 O O . GLN A 1 104 ? 1.773 -7.269 7.114 1.00 86.81 104 GLN A O 1
ATOM 803 N N . ASP A 1 105 ? 1.939 -5.268 8.108 1.00 85.38 105 ASP A N 1
ATOM 804 C CA . ASP A 1 105 ? 2.816 -4.699 7.091 1.00 85.38 105 ASP A CA 1
ATOM 805 C C . ASP A 1 105 ? 4.193 -5.371 7.111 1.00 85.38 105 ASP A C 1
ATOM 807 O O . ASP A 1 105 ? 4.701 -5.758 6.058 1.00 85.38 105 ASP A O 1
ATOM 811 N N . ALA A 1 106 ? 4.766 -5.613 8.294 1.00 85.31 106 ALA A N 1
ATOM 812 C CA . ALA A 1 106 ? 6.020 -6.350 8.440 1.00 85.31 106 ALA A CA 1
ATOM 813 C C . ALA A 1 106 ? 5.913 -7.794 7.920 1.00 85.31 106 ALA A C 1
ATOM 815 O O . ALA A 1 106 ? 6.828 -8.281 7.255 1.00 85.31 106 ALA A O 1
ATOM 816 N N . GLU A 1 107 ? 4.800 -8.482 8.174 1.00 86.81 107 GLU A N 1
ATOM 817 C CA . GLU A 1 107 ? 4.526 -9.815 7.635 1.00 86.81 107 GLU A CA 1
ATOM 818 C C . GLU A 1 107 ? 4.375 -9.791 6.117 1.00 86.81 107 GLU A C 1
ATOM 820 O O . GLU A 1 107 ? 4.993 -10.601 5.429 1.00 86.81 107 GLU A O 1
ATOM 825 N N . ARG A 1 108 ? 3.633 -8.826 5.564 1.00 84.12 108 ARG A N 1
ATOM 826 C CA . ARG A 1 108 ? 3.515 -8.640 4.111 1.00 84.12 108 ARG A CA 1
ATOM 827 C C . ARG A 1 108 ? 4.865 -8.370 3.463 1.00 84.12 108 ARG A C 1
ATOM 829 O O . ARG A 1 108 ? 5.147 -8.929 2.406 1.00 84.12 108 ARG A O 1
ATOM 836 N N . LEU A 1 109 ? 5.699 -7.538 4.081 1.00 81.81 109 LEU A N 1
ATOM 837 C CA . LEU A 1 109 ? 7.065 -7.262 3.634 1.00 81.81 109 LEU A CA 1
ATOM 838 C C . LEU A 1 109 ? 7.933 -8.524 3.699 1.00 81.81 109 LEU A C 1
ATOM 840 O O . LEU A 1 109 ? 8.671 -8.807 2.759 1.00 81.81 109 LEU A O 1
ATOM 844 N N . ARG A 1 110 ? 7.812 -9.325 4.764 1.00 82.75 110 ARG A N 1
ATOM 845 C CA . ARG A 1 110 ? 8.515 -10.611 4.901 1.00 82.75 110 ARG A CA 1
ATOM 846 C C . ARG A 1 110 ? 8.091 -11.620 3.843 1.00 82.75 110 ARG A C 1
ATOM 848 O O . ARG A 1 110 ? 8.950 -12.253 3.239 1.00 82.75 110 ARG A O 1
ATOM 855 N N . LEU A 1 111 ? 6.791 -11.758 3.599 1.00 80.00 111 LEU A N 1
ATOM 856 C CA . LEU A 1 111 ? 6.259 -12.649 2.569 1.00 80.00 111 LEU A CA 1
ATOM 857 C C . LEU A 1 111 ? 6.743 -12.226 1.182 1.00 80.00 111 LEU A C 1
ATOM 859 O O . LEU A 1 111 ? 7.234 -13.066 0.436 1.00 80.00 111 LEU A O 1
ATOM 863 N N . GLN A 1 112 ? 6.699 -10.927 0.874 1.00 73.94 112 GLN A N 1
ATOM 864 C CA . GLN A 1 112 ? 7.247 -10.392 -0.374 1.00 73.94 112 GLN A CA 1
ATOM 865 C C . GLN A 1 112 ? 8.757 -10.638 -0.493 1.00 73.94 112 GLN A C 1
ATOM 867 O O . GLN A 1 112 ? 9.243 -11.041 -1.545 1.00 73.94 112 GLN A O 1
ATOM 872 N N . ALA A 1 113 ? 9.509 -10.470 0.595 1.00 72.06 113 ALA A N 1
ATOM 873 C CA . ALA A 1 113 ? 10.942 -10.736 0.615 1.00 72.06 113 ALA A CA 1
ATOM 874 C C . ALA A 1 113 ? 11.288 -12.229 0.459 1.00 72.06 113 ALA A C 1
ATOM 876 O O . ALA A 1 113 ? 12.402 -12.541 0.029 1.00 72.06 113 ALA A O 1
ATOM 877 N N . ASN A 1 114 ? 10.376 -13.131 0.823 1.00 74.38 114 ASN A N 1
ATOM 878 C CA . ASN A 1 114 ? 10.547 -14.583 0.736 1.00 74.38 114 ASN A CA 1
ATOM 879 C C . ASN A 1 114 ? 9.985 -15.182 -0.562 1.00 74.38 114 ASN A C 1
ATOM 881 O O . ASN A 1 114 ? 9.966 -16.405 -0.705 1.00 74.38 114 ASN A O 1
ATOM 885 N N . LEU A 1 115 ? 9.538 -14.353 -1.510 1.00 76.44 115 LEU A N 1
ATOM 886 C CA . LEU A 1 115 ? 9.155 -14.831 -2.834 1.00 76.44 115 LEU A CA 1
A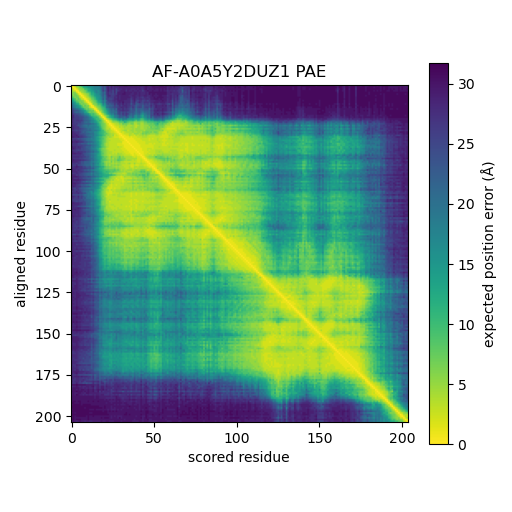TOM 887 C C . LEU A 1 115 ? 10.371 -15.472 -3.527 1.00 76.44 115 LEU A C 1
ATOM 889 O O . LEU A 1 115 ? 11.474 -14.915 -3.475 1.00 76.44 115 LEU A O 1
ATOM 893 N N . PRO A 1 116 ? 10.199 -16.644 -4.164 1.00 79.44 116 PRO A N 1
ATOM 894 C CA . PRO A 1 116 ? 11.288 -17.309 -4.859 1.00 79.44 116 PRO A CA 1
ATOM 895 C C . PRO A 1 116 ? 11.765 -16.436 -6.020 1.00 79.44 116 PRO A C 1
ATOM 897 O O . PRO A 1 116 ? 10.973 -15.978 -6.844 1.00 79.44 116 PRO A O 1
ATOM 900 N N . LEU A 1 117 ? 13.076 -16.211 -6.070 1.00 83.69 117 LEU A N 1
ATOM 901 C CA . LEU A 1 117 ? 13.712 -15.502 -7.173 1.00 83.69 117 LEU A CA 1
ATOM 902 C C . LEU A 1 117 ? 13.898 -16.471 -8.338 1.00 83.69 117 LEU A C 1
ATOM 904 O O . LEU A 1 117 ? 14.516 -17.527 -8.182 1.00 83.69 117 LEU A O 1
ATOM 908 N N . GLU A 1 118 ? 13.392 -16.093 -9.503 1.00 86.75 118 GLU A N 1
ATOM 909 C CA . GLU A 1 118 ? 13.597 -16.812 -10.754 1.00 86.75 118 GLU A CA 1
ATOM 910 C C . GLU A 1 118 ? 14.659 -16.091 -11.592 1.00 86.75 118 GLU A C 1
ATOM 912 O O . GLU A 1 118 ? 14.786 -14.866 -11.557 1.00 86.75 118 GLU A O 1
ATOM 917 N N . ASN A 1 119 ? 15.439 -16.859 -12.354 1.00 89.69 119 ASN A N 1
ATOM 918 C CA . ASN A 1 119 ? 16.407 -16.315 -13.299 1.00 89.69 119 ASN A CA 1
ATOM 919 C C . ASN A 1 119 ? 15.812 -16.391 -14.715 1.00 89.69 119 ASN A C 1
ATOM 921 O O . ASN A 1 119 ? 15.375 -17.457 -15.151 1.00 89.69 119 ASN A O 1
ATOM 925 N N . ARG A 1 120 ? 15.841 -15.284 -15.457 1.00 88.25 120 ARG A N 1
ATOM 926 C CA . ARG A 1 120 ? 15.397 -15.179 -16.855 1.00 88.25 120 ARG A CA 1
ATOM 927 C C . ARG A 1 120 ? 16.491 -14.540 -17.700 1.00 88.25 120 ARG A C 1
ATOM 929 O O . ARG A 1 120 ? 17.231 -13.684 -17.233 1.00 88.25 120 ARG A O 1
ATOM 936 N N . SER A 1 121 ? 16.590 -14.948 -18.960 1.00 89.94 121 SER A N 1
ATOM 937 C CA . SER A 1 121 ? 17.483 -14.317 -19.930 1.00 89.94 121 SER A CA 1
ATOM 938 C C . SER A 1 121 ? 16.686 -13.861 -21.140 1.00 89.94 121 SER A C 1
ATOM 940 O O . SER A 1 121 ? 15.929 -14.655 -21.695 1.00 89.94 121 SER A O 1
ATOM 942 N N . ILE A 1 122 ? 16.883 -12.607 -21.543 1.00 88.81 122 ILE A N 1
ATOM 943 C CA . ILE A 1 122 ? 16.256 -12.001 -22.719 1.00 88.81 122 ILE A CA 1
ATOM 944 C C . ILE A 1 122 ? 17.360 -11.564 -23.679 1.00 88.81 122 ILE A C 1
ATOM 946 O O . ILE A 1 122 ? 18.366 -10.992 -23.256 1.00 88.81 122 ILE A O 1
ATOM 950 N N . ASN A 1 123 ? 17.188 -11.879 -24.959 1.00 90.31 123 ASN A N 1
ATOM 951 C CA . ASN A 1 123 ? 18.072 -11.426 -26.025 1.00 90.31 123 ASN A CA 1
ATOM 952 C C . ASN A 1 123 ? 17.461 -10.206 -26.714 1.00 90.31 123 ASN A C 1
ATOM 954 O O . ASN A 1 123 ? 16.277 -10.254 -27.043 1.00 90.31 123 ASN A O 1
ATOM 958 N N . LEU A 1 124 ? 18.258 -9.162 -26.932 1.00 88.75 124 LEU A N 1
ATOM 959 C CA . LEU A 1 124 ? 17.819 -7.912 -27.553 1.00 88.75 124 LEU A CA 1
ATOM 960 C C . LEU A 1 124 ? 18.313 -7.828 -28.997 1.00 88.75 124 LEU A C 1
ATOM 962 O O . LEU A 1 124 ? 19.467 -8.166 -29.279 1.00 88.75 124 LEU A O 1
ATOM 966 N N . GLN A 1 125 ? 17.447 -7.384 -29.906 1.00 87.94 125 GLN A N 1
ATOM 967 C CA . GLN A 1 125 ? 17.739 -7.350 -31.343 1.00 87.94 125 GLN A CA 1
ATOM 968 C C . GLN A 1 125 ? 18.095 -5.953 -31.855 1.00 87.94 125 GLN A C 1
ATOM 970 O O . GLN A 1 125 ? 18.986 -5.829 -32.693 1.00 87.94 125 GLN A O 1
ATOM 975 N N . TYR A 1 126 ? 17.418 -4.918 -31.363 1.00 87.00 126 TYR A N 1
ATOM 976 C CA . TYR A 1 126 ? 17.526 -3.542 -31.848 1.00 87.00 126 TYR A CA 1
ATOM 977 C C . TYR A 1 126 ? 18.092 -2.598 -30.783 1.00 87.00 126 TYR A C 1
ATOM 979 O O . TYR A 1 126 ? 18.913 -1.740 -31.100 1.00 87.00 126 TYR A O 1
ATOM 987 N N . ALA A 1 127 ? 17.679 -2.759 -29.526 1.00 87.06 127 ALA A N 1
ATOM 988 C CA . ALA A 1 127 ? 18.096 -1.911 -28.416 1.00 87.06 127 ALA A CA 1
ATOM 989 C C . ALA A 1 127 ? 19.403 -2.385 -27.746 1.00 87.06 127 ALA A C 1
ATOM 991 O O . ALA A 1 127 ? 19.710 -3.580 -27.693 1.00 87.06 127 ALA A O 1
ATOM 992 N N . ASP A 1 128 ? 20.161 -1.437 -27.183 1.00 89.00 128 ASP A N 1
ATOM 993 C CA . ASP A 1 128 ? 21.368 -1.726 -26.401 1.00 89.00 128 ASP A CA 1
ATOM 994 C C . ASP A 1 128 ? 21.012 -2.228 -24.992 1.00 89.00 128 ASP A C 1
ATOM 996 O O . ASP A 1 128 ? 20.271 -1.588 -24.236 1.00 89.00 128 ASP A O 1
ATOM 1000 N N . ALA A 1 129 ? 21.581 -3.373 -24.609 1.00 87.94 129 ALA A N 1
ATOM 1001 C CA . ALA A 1 129 ? 21.347 -3.974 -23.300 1.00 87.94 129 ALA A CA 1
ATOM 1002 C C . ALA A 1 129 ? 21.815 -3.092 -22.128 1.00 87.94 129 ALA A C 1
ATOM 1004 O O . ALA A 1 129 ? 21.231 -3.137 -21.046 1.00 87.94 129 ALA A O 1
ATOM 1005 N N . GLY A 1 130 ? 22.864 -2.288 -22.307 1.00 87.50 130 GLY A N 1
ATOM 1006 C CA . GLY A 1 130 ? 23.372 -1.390 -21.274 1.00 87.50 130 GLY A CA 1
ATOM 1007 C C . GLY A 1 130 ? 22.432 -0.219 -20.994 1.00 87.50 130 GLY A C 1
ATOM 1008 O O . GLY A 1 130 ? 22.229 0.138 -19.831 1.00 87.50 130 GLY A O 1
ATOM 1009 N N . GLU A 1 131 ? 21.844 0.367 -22.035 1.00 87.50 131 GLU A N 1
ATOM 1010 C CA . GLU A 1 131 ? 20.852 1.438 -21.894 1.00 87.50 131 GLU A CA 1
ATOM 1011 C C . GLU A 1 131 ? 19.538 0.926 -21.296 1.00 87.50 131 GLU A C 1
ATOM 1013 O O . GLU A 1 131 ? 19.013 1.527 -20.352 1.00 87.50 131 GLU A O 1
ATOM 1018 N N . LEU A 1 132 ? 19.050 -0.227 -21.766 1.00 86.38 132 LEU A N 1
ATOM 1019 C CA . LEU A 1 132 ? 17.832 -0.831 -21.225 1.00 86.38 132 LEU A CA 1
ATOM 1020 C C . LEU A 1 132 ? 17.985 -1.293 -19.780 1.00 86.38 132 LEU A C 1
ATOM 1022 O O . LEU A 1 132 ? 17.035 -1.162 -19.013 1.00 86.38 132 LEU A O 1
ATOM 1026 N N . ALA A 1 133 ? 19.161 -1.773 -19.371 1.00 88.00 133 ALA A N 1
ATOM 1027 C CA . ALA A 1 133 ? 19.396 -2.126 -17.974 1.00 88.00 133 ALA A CA 1
ATOM 1028 C C . ALA A 1 133 ? 19.253 -0.912 -17.046 1.00 88.00 133 ALA A C 1
ATOM 1030 O O . ALA A 1 133 ? 18.553 -0.998 -16.042 1.00 88.00 133 ALA A O 1
ATOM 1031 N N . LYS A 1 134 ? 19.825 0.241 -17.419 1.00 87.75 134 LYS A N 1
ATOM 1032 C CA . LYS A 1 134 ? 19.712 1.480 -16.627 1.00 87.75 134 LYS A CA 1
ATOM 1033 C C . LYS A 1 134 ? 18.270 1.971 -16.510 1.00 87.75 134 LYS A C 1
ATOM 1035 O O . LYS A 1 134 ? 17.865 2.462 -15.461 1.00 87.75 134 LYS A O 1
ATOM 1040 N N . ALA A 1 135 ? 17.494 1.865 -17.587 1.00 86.56 135 ALA A N 1
ATOM 1041 C CA . ALA A 1 135 ? 16.083 2.238 -17.569 1.00 86.56 135 ALA A CA 1
ATOM 1042 C C . ALA A 1 135 ? 15.222 1.213 -16.798 1.00 86.56 135 ALA A C 1
ATOM 1044 O O . ALA A 1 135 ? 14.292 1.603 -16.091 1.00 86.56 135 ALA A O 1
ATOM 1045 N N . GLY A 1 136 ? 15.571 -0.074 -16.883 1.00 82.00 136 GLY A N 1
ATOM 1046 C CA . GLY A 1 136 ? 14.871 -1.193 -16.252 1.00 82.00 136 GLY A CA 1
ATOM 1047 C C . GLY A 1 136 ? 15.159 -1.384 -14.761 1.00 82.00 136 GLY A C 1
ATOM 1048 O O . GLY A 1 136 ? 14.360 -2.020 -14.082 1.00 82.00 136 GLY A O 1
ATOM 1049 N N . GLU A 1 137 ? 16.232 -0.800 -14.211 1.00 84.38 137 GLU A N 1
ATOM 1050 C CA . GLU A 1 137 ? 16.548 -0.859 -12.771 1.00 84.38 137 GLU A CA 1
ATOM 1051 C C . GLU A 1 137 ? 15.389 -0.380 -11.881 1.00 84.38 137 GLU A C 1
ATOM 1053 O O . GLU A 1 137 ? 15.179 -0.910 -10.793 1.00 84.38 137 GLU A O 1
ATOM 1058 N N . LYS A 1 138 ? 14.589 0.583 -12.358 1.00 84.75 138 LYS A N 1
ATOM 1059 C CA . LYS A 1 138 ? 13.425 1.115 -11.626 1.00 84.75 138 LYS A CA 1
ATOM 1060 C C . LYS A 1 138 ? 12.222 0.169 -11.593 1.00 84.75 138 LYS A C 1
ATOM 1062 O O . LYS A 1 138 ? 11.314 0.388 -10.799 1.00 84.75 138 LYS A O 1
ATOM 1067 N N . LEU A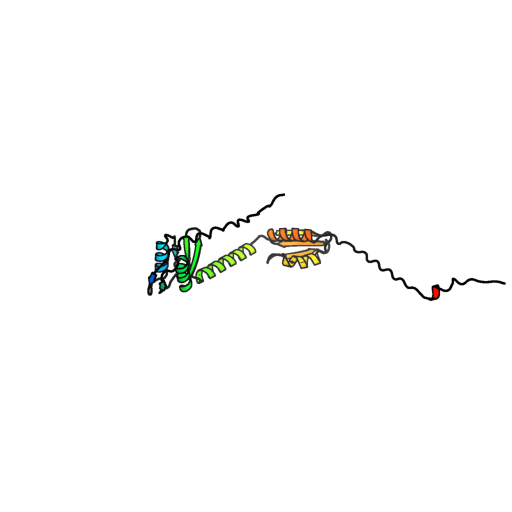 1 139 ? 12.197 -0.830 -12.472 1.00 82.62 139 LEU A N 1
ATOM 1068 C CA . LEU A 1 139 ? 11.104 -1.795 -12.615 1.00 82.62 139 LEU A CA 1
ATOM 1069 C C . LEU A 1 139 ? 11.367 -3.092 -11.832 1.00 82.62 139 LEU A C 1
ATOM 1071 O O . LEU A 1 139 ? 10.534 -3.995 -11.835 1.00 82.62 139 LEU A O 1
ATOM 1075 N N . LEU A 1 140 ? 12.521 -3.195 -11.166 1.00 83.31 140 LEU A N 1
ATOM 1076 C CA . LEU A 1 140 ? 12.884 -4.342 -10.341 1.00 83.31 140 LEU A CA 1
ATOM 1077 C C . LEU A 1 140 ? 12.225 -4.293 -8.962 1.00 83.31 140 LEU A C 1
ATOM 1079 O O . LEU A 1 140 ? 11.960 -3.230 -8.398 1.00 83.31 140 LEU A O 1
ATOM 1083 N N . SER A 1 141 ? 12.035 -5.471 -8.373 1.00 82.94 141 SER A N 1
ATOM 1084 C CA . SER A 1 141 ? 11.704 -5.599 -6.959 1.00 82.94 141 SER A CA 1
ATOM 1085 C C . SER A 1 141 ? 12.902 -5.243 -6.071 1.00 82.94 141 SER A C 1
ATOM 1087 O O . SER A 1 141 ? 14.049 -5.201 -6.512 1.00 82.94 141 SER A O 1
ATOM 1089 N N . ALA A 1 142 ? 12.666 -5.089 -4.766 1.00 78.56 142 ALA A N 1
ATOM 1090 C CA . ALA A 1 142 ? 13.695 -4.753 -3.776 1.00 78.56 142 ALA A CA 1
ATOM 1091 C C . ALA A 1 142 ? 14.877 -5.750 -3.712 1.00 78.56 142 ALA A C 1
ATOM 1093 O O . ALA A 1 142 ? 15.926 -5.422 -3.164 1.00 78.56 142 ALA A O 1
ATOM 1094 N N . LYS A 1 143 ? 14.710 -6.971 -4.241 1.00 77.88 143 LYS A N 1
ATOM 1095 C CA . LYS A 1 143 ? 15.754 -8.010 -4.336 1.00 77.88 143 LYS A CA 1
ATOM 1096 C C . LYS A 1 143 ? 16.151 -8.352 -5.777 1.00 77.88 143 LYS A C 1
ATOM 1098 O O . LYS A 1 143 ? 16.920 -9.292 -5.982 1.00 77.88 143 LYS A O 1
ATOM 1103 N N . GLY A 1 144 ? 15.599 -7.641 -6.756 1.00 83.69 144 GLY A N 1
ATOM 1104 C CA . GLY A 1 144 ? 15.856 -7.880 -8.166 1.00 83.69 144 GLY A CA 1
ATOM 1105 C C . GLY A 1 144 ? 17.281 -7.493 -8.553 1.00 83.69 144 GLY A C 1
ATOM 1106 O O . GLY A 1 144 ? 17.874 -6.579 -7.983 1.00 83.69 144 GLY A O 1
ATOM 1107 N N . THR A 1 145 ? 17.869 -8.192 -9.516 1.00 87.00 145 THR A N 1
ATOM 1108 C CA . THR A 1 145 ? 19.166 -7.818 -10.094 1.00 87.00 145 THR A CA 1
ATOM 1109 C C . THR A 1 145 ? 19.122 -7.972 -11.605 1.00 87.00 145 THR A C 1
ATOM 1111 O O . THR A 1 145 ? 18.663 -8.996 -12.118 1.00 87.00 145 THR A O 1
ATOM 1114 N N . ILE A 1 146 ? 19.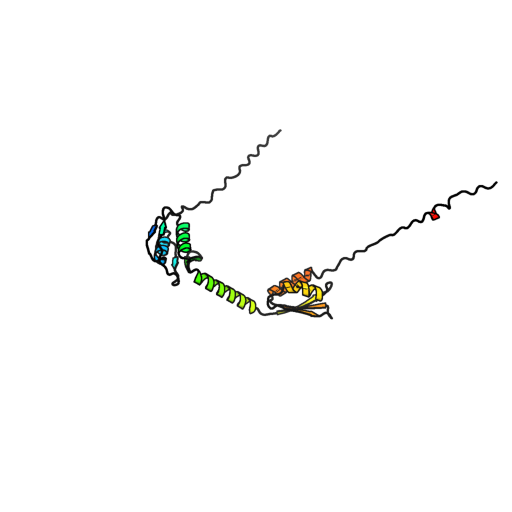632 -6.961 -12.309 1.00 90.06 146 ILE A N 1
ATOM 1115 C CA . ILE A 1 146 ? 19.853 -6.990 -13.755 1.00 90.06 146 ILE A CA 1
ATOM 1116 C C . ILE A 1 146 ? 21.354 -7.068 -13.990 1.00 90.06 146 ILE A C 1
ATOM 1118 O O . ILE A 1 146 ? 22.126 -6.281 -13.449 1.00 90.06 146 ILE A O 1
ATOM 1122 N N . MET A 1 147 ? 21.769 -8.014 -14.819 1.00 89.00 147 MET A N 1
ATOM 1123 C CA . MET A 1 147 ? 23.121 -8.090 -15.345 1.00 89.00 147 MET A CA 1
ATOM 1124 C C . MET A 1 147 ? 23.078 -8.016 -16.865 1.00 89.00 147 MET A C 1
ATOM 1126 O O . MET A 1 147 ? 22.176 -8.551 -17.508 1.00 89.00 147 MET A O 1
ATOM 1130 N N . VAL A 1 148 ? 24.084 -7.368 -17.439 1.00 91.81 148 VAL A N 1
ATOM 1131 C CA . VAL A 1 148 ? 24.195 -7.168 -18.883 1.00 91.81 148 VAL A CA 1
ATOM 1132 C C . VAL A 1 148 ? 25.344 -8.006 -19.421 1.00 91.81 148 VAL A C 1
ATOM 1134 O O . VAL A 1 148 ? 26.488 -7.822 -19.005 1.00 91.81 148 VAL A O 1
ATOM 1137 N N . ASP A 1 149 ? 25.059 -8.884 -20.382 1.00 91.81 149 ASP A N 1
ATOM 1138 C CA . ASP A 1 149 ? 26.085 -9.507 -21.218 1.00 91.81 149 ASP A CA 1
ATOM 1139 C C . ASP A 1 149 ? 26.220 -8.717 -22.526 1.00 91.81 149 ASP A C 1
ATOM 1141 O O . ASP A 1 149 ? 25.458 -8.901 -23.477 1.00 91.81 149 ASP A O 1
ATOM 1145 N N . LYS A 1 150 ? 27.233 -7.843 -22.575 1.00 87.31 150 LYS A N 1
ATOM 1146 C CA . LYS A 1 150 ? 27.534 -7.004 -23.745 1.00 87.31 150 LYS A CA 1
ATOM 1147 C C . LYS A 1 150 ? 27.988 -7.804 -24.964 1.00 87.31 150 LYS A C 1
ATOM 1149 O O . LYS A 1 150 ? 27.808 -7.347 -26.084 1.00 87.31 150 LYS A O 1
ATOM 1154 N N . ARG A 1 151 ? 28.589 -8.984 -24.774 1.00 90.31 151 ARG A N 1
ATOM 1155 C CA . ARG A 1 151 ? 29.120 -9.787 -25.888 1.00 90.31 151 ARG A CA 1
ATOM 1156 C C . ARG A 1 151 ? 27.994 -10.368 -26.736 1.00 90.31 151 ARG A C 1
ATOM 1158 O O . ARG A 1 151 ? 28.167 -10.548 -27.935 1.00 90.31 151 ARG A O 1
ATOM 1165 N N . THR A 1 152 ? 26.873 -10.705 -26.104 1.00 88.00 152 THR A N 1
ATOM 1166 C CA . THR A 1 152 ? 25.715 -11.314 -26.772 1.00 88.00 152 THR A CA 1
ATOM 1167 C C . THR A 1 152 ? 24.490 -10.406 -26.820 1.00 88.00 152 THR A C 1
ATOM 1169 O O . THR A 1 152 ? 23.456 -10.852 -27.296 1.00 88.00 152 THR A O 1
ATOM 1172 N N . ASN A 1 153 ? 24.606 -9.157 -26.353 1.00 89.44 153 ASN A N 1
ATOM 1173 C CA . ASN A 1 153 ? 23.500 -8.209 -26.180 1.00 89.44 153 ASN A CA 1
ATOM 1174 C C . ASN A 1 153 ? 22.309 -8.812 -25.405 1.00 89.44 153 ASN A C 1
ATOM 1176 O O . ASN A 1 153 ? 21.150 -8.710 -25.807 1.00 89.44 153 ASN A O 1
ATOM 1180 N N . ARG A 1 154 ? 22.603 -9.489 -24.284 1.00 90.50 154 ARG A N 1
ATOM 1181 C CA . ARG A 1 154 ? 21.597 -10.170 -23.454 1.00 90.50 154 ARG A CA 1
ATOM 1182 C C . ARG A 1 154 ? 21.424 -9.494 -22.105 1.00 90.50 154 ARG A C 1
ATOM 1184 O O . ARG A 1 154 ? 22.396 -9.120 -21.447 1.00 90.50 154 ARG A O 1
ATOM 1191 N N . LEU A 1 1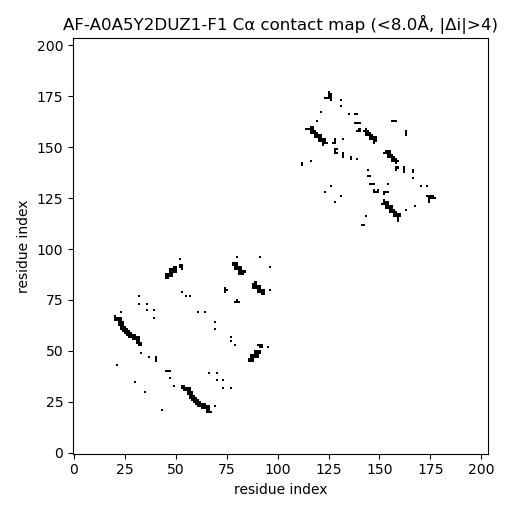55 ? 20.175 -9.445 -21.655 1.00 90.62 155 LEU A N 1
ATOM 1192 C CA . LEU A 1 155 ? 19.805 -9.110 -20.287 1.00 90.62 155 LEU A CA 1
ATOM 1193 C C . LEU A 1 155 ? 19.627 -10.398 -19.485 1.00 90.62 155 LEU A C 1
ATOM 1195 O O . LEU A 1 155 ? 18.883 -11.301 -19.877 1.00 90.62 155 LEU A O 1
ATOM 1199 N N . LEU A 1 156 ? 20.329 -10.487 -18.363 1.00 91.06 156 LEU A N 1
ATOM 1200 C CA . LEU A 1 156 ? 20.176 -11.532 -17.364 1.00 91.06 156 LEU A CA 1
ATOM 1201 C C . LEU A 1 156 ? 19.430 -10.923 -16.183 1.00 91.06 156 LEU A C 1
ATOM 1203 O O . LEU A 1 156 ? 19.906 -9.993 -15.537 1.00 91.06 156 LEU A O 1
ATOM 1207 N N . LEU A 1 157 ? 18.240 -11.438 -15.929 1.00 90.62 157 LEU A N 1
ATOM 1208 C CA . LEU A 1 157 ? 17.298 -10.918 -14.958 1.00 90.62 157 LEU A CA 1
ATOM 1209 C C . LEU A 1 157 ? 17.158 -11.930 -13.831 1.00 90.62 157 LEU A C 1
ATOM 1211 O O . LEU A 1 157 ? 16.996 -13.125 -14.081 1.00 90.62 157 LEU A O 1
ATOM 1215 N N . ARG A 1 158 ? 17.190 -11.455 -12.592 1.00 89.56 158 ARG A N 1
ATOM 1216 C CA . ARG A 1 158 ? 16.876 -12.253 -11.411 1.00 89.56 158 ARG A CA 1
ATOM 1217 C C . ARG A 1 158 ? 15.861 -11.493 -10.584 1.00 89.56 15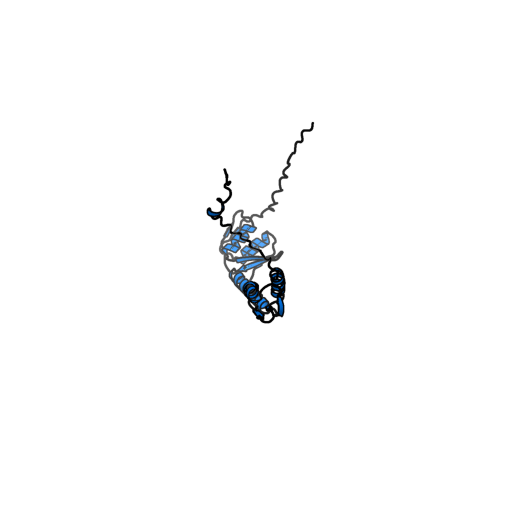8 ARG A C 1
ATOM 1219 O O . ARG A 1 158 ? 16.225 -10.484 -9.995 1.00 89.56 158 ARG A O 1
ATOM 1226 N N . ASP A 1 159 ? 14.618 -11.957 -10.543 1.00 88.38 159 ASP A N 1
ATOM 1227 C CA . ASP A 1 159 ? 13.558 -11.308 -9.765 1.00 88.38 159 ASP A CA 1
ATOM 1228 C C . ASP A 1 159 ? 12.373 -12.261 -9.511 1.00 88.38 159 ASP A C 1
ATOM 1230 O O . ASP A 1 159 ? 12.383 -13.424 -9.918 1.00 88.38 159 ASP A O 1
ATOM 1234 N N . ASN A 1 160 ? 11.343 -11.779 -8.822 1.00 88.00 160 ASN A N 1
ATOM 1235 C CA . ASN A 1 160 ? 10.055 -12.437 -8.686 1.00 88.00 160 ASN A CA 1
ATOM 1236 C C . ASN A 1 160 ? 9.369 -12.590 -10.055 1.00 88.00 160 ASN A C 1
ATOM 1238 O O . ASN A 1 160 ? 9.417 -11.697 -10.903 1.00 88.00 160 ASN A O 1
ATOM 1242 N N . ARG A 1 161 ? 8.627 -13.685 -10.231 1.00 87.38 161 ARG A N 1
ATOM 1243 C CA . ARG A 1 161 ? 7.866 -14.002 -11.447 1.00 87.38 161 ARG A CA 1
ATOM 1244 C C . ARG A 1 161 ? 6.987 -12.847 -11.942 1.00 87.38 161 ARG A C 1
ATOM 1246 O O . ARG A 1 161 ? 6.916 -12.619 -13.146 1.00 87.38 161 ARG A O 1
ATOM 1253 N N . ALA A 1 162 ? 6.318 -12.132 -11.035 1.00 87.25 162 ALA A N 1
ATOM 1254 C CA . ALA A 1 162 ? 5.453 -11.009 -11.405 1.00 87.25 162 ALA A CA 1
ATOM 1255 C C . ALA A 1 162 ? 6.247 -9.848 -12.033 1.00 87.25 162 ALA A C 1
ATOM 1257 O O . ALA A 1 162 ? 5.880 -9.375 -13.106 1.00 87.25 162 ALA A O 1
ATOM 1258 N N . ALA A 1 163 ? 7.365 -9.460 -11.408 1.00 86.94 163 ALA A N 1
ATOM 1259 C CA . ALA A 1 163 ? 8.245 -8.401 -11.903 1.00 86.94 163 ALA A CA 1
ATOM 1260 C C . ALA A 1 163 ? 8.923 -8.801 -13.223 1.00 86.94 163 ALA A C 1
ATOM 1262 O O . ALA A 1 163 ? 8.980 -8.007 -14.155 1.00 86.94 163 ALA A O 1
ATOM 1263 N N . LEU A 1 164 ? 9.359 -10.061 -13.354 1.00 88.69 164 LEU A N 1
ATOM 1264 C CA . LEU A 1 164 ? 9.937 -10.572 -14.601 1.00 88.69 164 LEU A CA 1
ATOM 1265 C C . LEU A 1 164 ? 8.952 -10.510 -15.774 1.00 88.69 164 LEU A C 1
ATOM 1267 O O . LEU A 1 164 ? 9.346 -10.136 -16.874 1.00 88.69 164 LEU A O 1
ATOM 1271 N N . ALA A 1 165 ? 7.680 -10.854 -15.552 1.00 89.38 165 ALA A N 1
ATOM 1272 C CA . ALA A 1 165 ? 6.657 -10.801 -16.596 1.00 89.38 165 ALA A CA 1
ATOM 1273 C C . ALA A 1 165 ? 6.332 -9.362 -17.031 1.00 89.38 165 ALA A C 1
ATOM 1275 O O . ALA A 1 165 ? 6.037 -9.117 -18.201 1.00 89.38 165 ALA A O 1
ATOM 1276 N N . GLU A 1 166 ? 6.368 -8.407 -16.101 1.00 90.00 166 GLU A N 1
ATOM 1277 C CA . GLU A 1 166 ? 6.209 -6.984 -16.405 1.00 90.00 166 GLU A CA 1
ATOM 1278 C C . GLU A 1 166 ? 7.416 -6.442 -17.177 1.00 90.00 166 GLU A C 1
ATOM 1280 O O . GLU A 1 166 ? 7.252 -5.802 -18.217 1.00 90.00 166 GLU A O 1
ATOM 1285 N N . LEU A 1 167 ? 8.626 -6.787 -16.734 1.00 89.62 167 LEU A N 1
ATOM 1286 C CA . LEU A 1 167 ? 9.865 -6.375 -17.380 1.00 89.62 167 LEU A CA 1
ATOM 1287 C C . LEU A 1 167 ? 10.000 -6.963 -18.790 1.00 89.62 167 LEU A C 1
ATOM 1289 O O . LEU A 1 167 ? 10.415 -6.259 -19.701 1.00 89.62 167 LEU A O 1
ATOM 1293 N N . GLU A 1 168 ? 9.595 -8.214 -19.014 1.00 89.06 168 GLU A N 1
ATOM 1294 C CA . GLU A 1 168 ? 9.592 -8.847 -20.342 1.00 89.06 168 GLU A CA 1
ATOM 1295 C C . GLU A 1 168 ? 8.668 -8.112 -21.327 1.00 89.06 168 GLU A C 1
ATOM 1297 O O . GLU A 1 168 ? 9.045 -7.861 -22.477 1.00 89.06 168 GLU A O 1
ATOM 1302 N N . LYS A 1 169 ? 7.480 -7.694 -20.870 1.00 90.75 169 LYS A N 1
ATOM 1303 C CA . LYS A 1 169 ? 6.563 -6.873 -21.676 1.00 90.75 169 LYS A CA 1
ATOM 1304 C C . LYS A 1 169 ? 7.160 -5.506 -21.982 1.00 90.75 169 LYS A C 1
ATOM 1306 O O . LYS A 1 169 ? 7.073 -5.054 -23.120 1.00 90.75 169 LYS A O 1
ATOM 1311 N N . TRP A 1 170 ? 7.762 -4.864 -20.985 1.00 91.31 170 TRP A N 1
ATOM 1312 C CA . TRP A 1 170 ? 8.392 -3.558 -21.149 1.00 91.31 170 TRP A CA 1
ATOM 1313 C C . TRP A 1 170 ? 9.582 -3.616 -22.117 1.00 91.31 170 TRP A C 1
ATOM 1315 O O . TRP A 1 170 ? 9.654 -2.816 -23.045 1.00 91.31 170 TRP A O 1
ATOM 1325 N N . VAL A 1 171 ? 10.457 -4.617 -21.980 1.00 90.31 171 VAL A N 1
ATOM 1326 C CA . VAL A 1 171 ? 11.581 -4.843 -22.900 1.00 90.31 171 VAL A CA 1
ATOM 1327 C C . VAL A 1 171 ? 11.081 -5.043 -24.330 1.00 90.31 171 VAL A C 1
ATOM 1329 O O . VAL A 1 171 ? 11.615 -4.432 -25.249 1.00 90.31 171 VAL A O 1
ATOM 1332 N N . SER A 1 172 ? 10.010 -5.817 -24.520 1.00 88.31 172 SER A N 1
ATOM 1333 C CA . SER A 1 172 ? 9.425 -6.053 -25.849 1.00 88.31 172 SER A CA 1
ATOM 1334 C C . SER A 1 172 ? 8.868 -4.782 -26.506 1.00 88.31 172 SER A C 1
ATOM 1336 O O . SER A 1 172 ? 8.791 -4.708 -27.726 1.00 88.31 172 SER A O 1
ATOM 1338 N N . GLN A 1 173 ? 8.459 -3.785 -25.715 1.00 89.81 173 GLN A N 1
ATOM 1339 C CA . GLN A 1 173 ? 7.995 -2.488 -26.226 1.00 89.81 173 GLN A CA 1
ATOM 1340 C C . GLN A 1 173 ? 9.150 -1.537 -26.553 1.00 89.81 173 GLN A C 1
ATOM 1342 O O . GLN A 1 173 ? 8.984 -0.642 -27.376 1.00 89.81 173 GLN A O 1
ATOM 1347 N N . MET A 1 174 ? 10.297 -1.714 -25.899 1.00 87.44 174 MET A N 1
ATOM 1348 C CA . MET A 1 174 ? 11.476 -0.871 -26.082 1.00 87.44 174 MET A CA 1
ATOM 1349 C C . MET A 1 174 ? 12.412 -1.384 -27.181 1.00 87.44 174 MET A C 1
ATOM 1351 O O . MET A 1 174 ? 13.097 -0.585 -27.814 1.00 87.44 174 MET A O 1
ATOM 1355 N N . ASP A 1 175 ? 12.449 -2.697 -27.419 1.00 88.56 175 ASP A N 1
ATOM 1356 C CA . ASP A 1 175 ? 13.278 -3.335 -28.446 1.00 88.56 175 ASP A CA 1
ATOM 1357 C C . ASP A 1 175 ? 12.657 -3.189 -29.849 1.00 88.56 175 ASP A C 1
ATOM 1359 O O . ASP A 1 175 ? 12.273 -4.165 -30.495 1.00 88.56 175 ASP A O 1
ATOM 1363 N N . LEU A 1 176 ? 12.502 -1.941 -30.303 1.00 86.56 176 LEU A N 1
ATOM 1364 C CA . LEU A 1 176 ? 11.942 -1.587 -31.606 1.00 86.56 176 LEU A CA 1
ATOM 1365 C C . LEU A 1 176 ? 13.018 -1.010 -32.538 1.00 86.56 176 LEU A C 1
ATOM 1367 O O . LEU A 1 176 ? 13.911 -0.290 -32.083 1.00 86.56 176 LEU A O 1
ATOM 1371 N N . PRO A 1 177 ? 12.925 -1.268 -33.856 1.00 83.81 177 PRO A N 1
ATOM 1372 C CA . PRO A 1 177 ? 13.838 -0.678 -34.822 1.00 83.81 177 PRO A CA 1
ATOM 1373 C C . PRO A 1 177 ? 13.666 0.844 -34.869 1.00 83.81 177 PRO A C 1
ATOM 1375 O O . PRO A 1 177 ? 12.553 1.362 -34.981 1.00 83.81 177 PRO A O 1
ATOM 1378 N N . VAL A 1 178 ? 14.784 1.567 -34.827 1.00 82.38 178 VAL A N 1
ATOM 1379 C CA . VAL A 1 178 ? 14.796 3.023 -34.993 1.00 82.38 178 VAL A CA 1
ATOM 1380 C C . VAL A 1 178 ? 14.596 3.399 -36.463 1.00 82.38 178 VAL A C 1
ATOM 1382 O O . VAL A 1 178 ? 15.206 2.813 -37.358 1.00 82.38 178 VAL A O 1
ATOM 1385 N N . ALA A 1 179 ? 13.740 4.388 -36.726 1.00 81.56 179 ALA A N 1
ATOM 1386 C CA . ALA A 1 179 ? 13.562 4.932 -38.068 1.00 81.56 179 ALA A CA 1
ATOM 1387 C C . ALA A 1 179 ? 14.745 5.841 -38.427 1.00 81.56 179 ALA A C 1
ATOM 1389 O O . ALA A 1 179 ? 15.118 6.726 -37.655 1.00 81.56 179 ALA A O 1
ATOM 1390 N N . GLN A 1 180 ? 15.326 5.644 -39.608 1.00 78.62 180 GLN A N 1
ATOM 1391 C CA . GLN A 1 180 ? 16.397 6.501 -40.104 1.00 78.62 180 GLN A CA 1
ATOM 1392 C C . GLN A 1 180 ? 15.805 7.772 -40.732 1.00 78.62 180 GLN A C 1
ATOM 1394 O O . GLN A 1 180 ? 14.895 7.691 -41.555 1.00 78.62 180 GLN A O 1
ATOM 1399 N N . VAL A 1 181 ? 16.332 8.942 -40.354 1.00 84.50 181 VAL A N 1
ATOM 1400 C CA . VAL A 1 181 ? 15.981 10.235 -40.966 1.00 84.50 181 VAL A CA 1
ATOM 1401 C C . VAL A 1 181 ? 17.140 10.698 -41.844 1.00 84.50 181 VAL A C 1
ATOM 1403 O O . VAL A 1 181 ? 18.271 10.805 -41.371 1.00 84.50 181 VAL A O 1
ATOM 1406 N N . GLU A 1 182 ? 16.861 10.979 -43.116 1.00 84.81 182 GLU A N 1
ATOM 1407 C CA . GLU A 1 182 ? 17.821 11.583 -44.041 1.00 84.81 182 GLU A CA 1
ATOM 1408 C C . GLU A 1 182 ? 17.675 13.110 -44.020 1.00 84.81 182 GLU A C 1
ATOM 1410 O O . GLU A 1 182 ? 16.583 13.650 -44.206 1.00 84.81 182 GLU A O 1
ATOM 1415 N N . LEU A 1 183 ? 18.782 13.814 -43.777 1.00 82.06 183 LEU A N 1
ATOM 1416 C CA . LEU A 1 183 ? 18.838 15.274 -43.787 1.00 82.06 183 LEU A CA 1
ATOM 1417 C C . LEU A 1 183 ? 19.609 15.727 -45.029 1.00 82.06 183 LEU A C 1
ATOM 1419 O O . LEU A 1 183 ? 20.832 15.620 -45.076 1.00 82.06 183 LEU A O 1
ATOM 1423 N N . ALA A 1 184 ? 18.895 16.248 -46.027 1.00 81.75 184 ALA A N 1
ATOM 1424 C CA . ALA A 1 184 ? 19.497 16.836 -47.219 1.00 81.75 184 ALA A CA 1
ATOM 1425 C C . ALA A 1 184 ? 19.542 18.365 -47.094 1.00 81.75 184 ALA A C 1
ATOM 1427 O O . ALA A 1 184 ? 18.506 19.021 -46.979 1.00 81.75 184 ALA A O 1
ATOM 1428 N N . ALA A 1 185 ? 20.744 18.939 -47.148 1.00 85.00 185 ALA A N 1
ATOM 1429 C CA . ALA A 1 185 ? 20.951 20.382 -47.205 1.00 85.00 185 ALA A CA 1
ATOM 1430 C C . ALA A 1 185 ? 21.574 20.754 -48.556 1.00 85.00 185 ALA A C 1
ATOM 1432 O O . ALA A 1 185 ? 22.657 20.282 -48.896 1.00 85.00 185 ALA A O 1
ATOM 1433 N N . HIS A 1 186 ? 20.900 21.613 -49.321 1.00 83.69 186 HIS A N 1
ATOM 1434 C CA . HIS A 1 186 ? 21.440 22.173 -50.559 1.00 83.69 186 HIS A CA 1
ATOM 1435 C C . HIS A 1 186 ? 21.906 23.604 -50.300 1.00 83.69 186 HIS A C 1
ATOM 1437 O O . HIS A 1 186 ? 21.106 24.469 -49.948 1.00 83.69 186 HIS A O 1
ATOM 1443 N N . ILE A 1 187 ? 23.202 23.855 -50.483 1.00 81.56 187 ILE A N 1
ATOM 1444 C CA . ILE A 1 187 ? 23.783 25.197 -50.410 1.00 81.56 187 ILE A CA 1
ATOM 1445 C C . ILE A 1 187 ? 23.968 25.691 -51.843 1.00 81.56 187 ILE A C 1
ATOM 1447 O O . ILE A 1 187 ? 24.741 25.112 -52.604 1.00 81.56 187 ILE A O 1
ATOM 1451 N N . VAL A 1 188 ? 23.254 26.754 -52.213 1.00 83.12 188 VAL A N 1
ATOM 1452 C CA . VAL A 1 188 ? 23.397 27.407 -53.519 1.00 83.12 188 VAL A CA 1
ATOM 1453 C C . VAL A 1 188 ? 24.110 28.736 -53.319 1.00 83.12 188 VAL A C 1
ATOM 1455 O O . VAL A 1 188 ? 23.579 29.642 -52.680 1.00 83.12 188 VAL A O 1
ATOM 1458 N N . THR A 1 189 ? 25.305 28.860 -53.893 1.00 77.94 189 THR A N 1
ATOM 1459 C CA . THR A 1 189 ? 26.086 30.100 -53.879 1.00 77.94 189 THR A CA 1
ATOM 1460 C C . THR A 1 189 ? 26.096 30.691 -55.286 1.00 77.94 189 THR A C 1
ATOM 1462 O O . THR A 1 189 ? 26.661 30.098 -56.203 1.00 77.94 189 THR A O 1
ATOM 1465 N N . ILE A 1 190 ? 25.478 31.859 -55.470 1.00 76.25 190 ILE A N 1
ATOM 1466 C CA . ILE A 1 190 ? 25.552 32.637 -56.715 1.00 76.25 190 ILE A CA 1
ATOM 1467 C C . ILE A 1 190 ? 26.675 33.666 -56.587 1.00 76.25 190 ILE A C 1
ATOM 1469 O O . ILE A 1 190 ? 26.739 34.413 -55.615 1.00 76.25 190 ILE A O 1
ATOM 1473 N N . ASN A 1 191 ? 27.557 33.707 -57.585 1.00 75.62 191 ASN A N 1
ATOM 1474 C CA . ASN A 1 191 ? 28.585 34.733 -57.724 1.00 75.62 191 ASN A CA 1
ATOM 1475 C C . ASN A 1 191 ? 28.203 35.664 -58.890 1.00 75.62 191 ASN A C 1
ATOM 1477 O O . ASN A 1 191 ? 27.987 35.193 -60.009 1.00 75.62 191 ASN A O 1
ATOM 1481 N N . GLU A 1 192 ? 28.135 36.976 -58.640 1.00 66.81 192 GLU A N 1
ATOM 1482 C CA . GLU A 1 192 ? 27.690 38.012 -59.594 1.00 66.81 192 GLU A CA 1
ATOM 1483 C C . GLU A 1 192 ? 28.509 38.066 -60.899 1.00 66.81 192 GLU A C 1
ATOM 1485 O O . GLU A 1 192 ? 28.043 38.603 -61.905 1.00 66.81 192 GLU A O 1
ATOM 1490 N N . LYS A 1 193 ? 29.704 37.458 -60.944 1.00 60.56 193 LYS A N 1
ATOM 1491 C CA . LYS A 1 193 ? 30.524 37.390 -62.168 1.00 60.56 193 LYS A CA 1
ATOM 1492 C C . LYS A 1 193 ? 29.960 36.500 -63.287 1.00 60.56 193 LYS A C 1
ATOM 1494 O O . LYS A 1 193 ? 30.426 36.638 -64.413 1.00 60.56 193 LYS A O 1
ATOM 14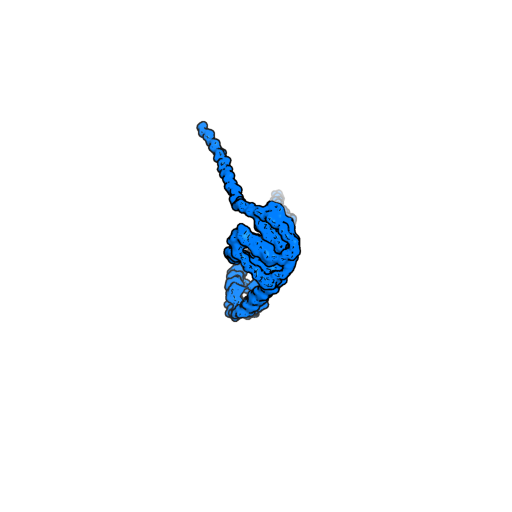99 N N . SER A 1 194 ? 28.967 35.644 -63.027 1.00 54.88 194 SER A N 1
ATOM 1500 C CA . SER A 1 194 ? 28.397 34.746 -64.057 1.00 54.88 194 SER A CA 1
ATOM 1501 C C . SER A 1 194 ? 27.298 35.382 -64.925 1.00 54.88 194 SER A C 1
ATOM 1503 O O . SER A 1 194 ? 26.826 34.758 -65.867 1.00 54.88 194 SER A O 1
ATOM 1505 N N . LEU A 1 195 ? 26.876 36.621 -64.643 1.00 57.72 195 LEU A N 1
ATOM 1506 C CA . LEU A 1 195 ? 25.734 37.264 -65.316 1.00 57.72 195 LEU A CA 1
ATOM 1507 C C . LEU A 1 195 ? 26.101 38.092 -66.564 1.00 57.72 195 LEU A C 1
ATOM 1509 O O . LEU A 1 195 ? 25.234 38.763 -67.120 1.00 57.72 195 LEU A O 1
ATOM 1513 N N . ARG A 1 196 ? 27.367 38.085 -67.012 1.00 57.97 196 ARG A N 1
ATOM 1514 C CA . ARG A 1 196 ? 27.876 39.084 -67.975 1.00 57.97 196 ARG A CA 1
ATOM 1515 C C . ARG A 1 196 ? 28.379 38.557 -69.327 1.00 57.97 196 ARG A C 1
ATOM 1517 O O . ARG A 1 196 ? 29.055 39.302 -70.027 1.00 57.97 196 ARG A O 1
ATOM 1524 N N . GLU A 1 197 ? 28.009 37.340 -69.730 1.00 58.44 197 GLU A N 1
ATOM 1525 C CA . GLU A 1 197 ? 28.369 36.773 -71.052 1.00 58.44 197 GLU A CA 1
ATOM 1526 C C . GLU A 1 197 ? 27.253 36.832 -72.118 1.00 58.44 197 GLU A C 1
ATOM 1528 O O . GLU A 1 197 ? 27.431 36.355 -73.235 1.00 58.44 197 GLU A O 1
ATOM 1533 N N . LEU A 1 198 ? 26.117 37.477 -71.837 1.00 61.72 198 LEU A N 1
ATOM 1534 C CA . LEU A 1 198 ? 25.044 37.689 -72.821 1.00 61.72 198 LEU A CA 1
ATOM 1535 C C . LEU A 1 198 ? 25.075 39.135 -73.345 1.00 61.72 198 LEU A C 1
ATOM 1537 O O . LEU A 1 198 ? 24.249 39.964 -72.972 1.00 61.72 198 LEU A O 1
ATOM 1541 N N . GLY A 1 199 ? 26.057 39.457 -74.191 1.00 58.16 199 GLY A N 1
ATOM 1542 C CA . GLY A 1 199 ? 26.193 40.773 -74.829 1.00 58.16 199 GLY A CA 1
ATOM 1543 C C . GLY A 1 199 ? 26.689 40.661 -76.271 1.00 58.16 199 GLY A C 1
ATOM 1544 O O . GLY A 1 199 ? 27.791 40.186 -76.522 1.00 58.16 199 GLY A O 1
ATOM 1545 N N . VAL A 1 200 ? 25.841 41.070 -77.213 1.00 66.38 200 VAL A N 1
ATOM 1546 C CA . VAL A 1 200 ? 25.912 40.826 -78.665 1.00 66.38 200 VAL A CA 1
ATOM 1547 C C . VAL A 1 200 ? 27.105 41.533 -79.337 1.00 66.38 200 VAL A C 1
ATOM 1549 O O . VAL A 1 200 ? 27.280 42.741 -79.182 1.00 66.38 200 VAL A O 1
ATOM 1552 N N . LYS A 1 201 ? 27.893 40.797 -80.140 1.00 54.41 201 LYS A N 1
ATOM 1553 C CA . LYS A 1 201 ? 28.904 41.349 -81.064 1.00 54.41 201 LYS A CA 1
ATOM 1554 C C . LYS A 1 201 ? 28.206 41.915 -82.303 1.00 54.41 201 LYS A C 1
ATOM 1556 O O . LYS A 1 201 ? 27.625 41.153 -83.069 1.00 54.41 201 LYS A O 1
ATOM 1561 N N . TRP A 1 202 ? 28.323 43.218 -82.528 1.00 57.47 202 TRP A N 1
ATOM 1562 C CA . TRP A 1 202 ? 27.997 43.835 -83.814 1.00 57.47 202 TRP A CA 1
ATOM 1563 C C . TRP A 1 202 ? 29.294 44.057 -84.596 1.00 57.47 202 TRP A C 1
ATOM 1565 O O . TRP A 1 202 ? 30.243 44.634 -84.066 1.00 57.47 202 TRP A O 1
ATOM 1575 N N . THR A 1 203 ? 29.341 43.572 -85.834 1.00 48.47 203 THR A N 1
ATOM 1576 C CA . THR A 1 203 ? 30.419 43.825 -86.802 1.00 48.47 203 THR A CA 1
ATOM 1577 C C . THR A 1 203 ? 29.889 44.705 -87.930 1.00 48.47 203 THR A C 1
ATOM 1579 O O . THR A 1 203 ? 28.779 44.463 -88.405 1.00 48.47 203 THR A O 1
ATOM 1582 N N . LEU A 1 204 ? 30.699 45.674 -88.361 1.00 46.81 204 LEU A N 1
ATOM 1583 C CA . LEU A 1 204 ? 30.574 46.420 -89.616 1.00 46.81 204 LEU A CA 1
ATOM 1584 C C . LEU A 1 204 ? 31.851 46.201 -90.426 1.00 46.81 204 LEU A C 1
ATOM 1586 O O . LEU A 1 204 ? 32.930 46.206 -89.789 1.00 46.81 204 LEU A O 1
#

Radius of gyration: 38.54 Å; Cα contacts (8 Å, |Δi|>4): 226; chains: 1; bounding box: 76×64×125 Å

Foldseek 3Di:
DDDDDDPPPPDDDPDPPPPPQDWDFDFDDFAWLVVVLVVLCVVVVAAEDEDPQQTDTDGDGGDRHGSVVVNVVSCVVSQWDWDDDDRYIYIGHVVVVVVVVVVVVVVVVVVQVPADKDKDKDAADADALVVLLVVCVVLADPPKDWDADRVRSMIIIIHHPVSVVVSVVVSVVVRDHDDDDDDDDDDDDDDPVVPPPPDDDDDD

Organism: Salmonella muenchen (NCBI:txid596)

Solvent-accessible surface area (backbone atoms only — not comparable to full-atom values): 12782 Å² total; per-residue (Å²): 137,84,90,81,86,81,81,81,77,77,75,78,74,77,73,76,80,74,67,81,69,56,62,38,68,48,77,45,76,73,36,49,45,67,57,55,52,48,56,58,26,59,75,72,72,49,47,71,47,77,42,90,76,59,79,57,67,42,64,48,77,43,74,76,32,42,45,73,56,48,54,48,50,55,32,58,75,69,50,37,41,83,45,76,58,90,79,35,38,37,40,40,28,52,68,55,54,54,53,53,50,53,49,52,51,51,48,52,52,49,54,63,70,64,52,69,72,43,79,49,77,47,77,50,89,60,45,58,35,68,62,50,46,67,66,45,60,78,62,49,55,100,81,36,48,79,44,66,41,78,91,72,31,22,41,38,38,34,28,41,67,70,43,48,57,51,50,52,54,50,49,63,71,62,49,50,80,81,83,87,83,87,86,86,84,86,87,84,85,86,64,84,82,75,76,74,83,88,74,88,88,84,85,133

Sequence (204 aa):
MKRWIAIILIALMPAAQAGKAAKVTLVVDDVPVVQVLQTLAEQERQNLVVSPDVSGTLSLHLTDVPWKQALQTVVNSAGLVLRQEGNILHVHSQAWQKEHSARQDAERLRLQANLPLENRSINLQYADAGELAKAGEKLLSAKGTIMVDKRTNRLLLRDNRAALAELEKWVSQMDLPVAQVELAAHIVTINEKSLRELGVKWTL

pLDDT: mean 80.42, std 14.35, range [39.88, 91.81]

Mean predicted aligned error: 14.95 Å

InterPro domains:
  IPR005644 NolW-like [PF03958] (120-180)
  IPR011662 Secretin/TonB, short N-terminal domain [SM00965] (46-94)
  IPR038591 NolW-like superfamily [G3DSA:3.30.1370.120] (85-183)
  IPR051808 Type IV pilus biogenesis and competence protein [PTHR30604] (18-203)